Protein AF-A0A816HF48-F1 (afdb_monomer_lite)

Radius of gyration: 28.38 Å; chains: 1; bounding box: 71×46×77 Å

Organism: Adineta ricciae (NCBI:txid249248)

Sequence (274 aa):
GNPNQAAEQYLLVELYKEAVEAFIAGRQWEKAKKLALEVDPQLAKHVDELYMKHLKDSGNAKEMRNLDIGAALDLFVERNQWEECFAEAQKQGPLVLHTYLAKYAAQMIQANRAELVASVYKKYGAIAIPQNLKIYKALFYRMSRIDSLKHDNYPKWADIRDVLHDVYENMNSSASGGAGGIQQEIEEQRPTFEILLWISHMNAMRAACSEHEQLDNITAKLSISLLRHSDILPVDRAFYEAGIMCRKVNWNEMSMMFLNRYLDVVDAIEEHNP

Foldseek 3Di:
DQLQVVLVVCVVVVVLLSSLVSCVVNVVLVVSLVSCVVPDPVSNVVSLVSVLVVCLVVVVLVVVCVVDVVSSLVSCVVVVVLVVSLVSLVVVHDVSNVVSLLVVLVVCLVVLNLLVSLVVCLVVPEEQQLVCPVSLLSSLLSLLVDDLLALVCLVSLVSNLRNLVRHLVNLVVLQPDDPDVRNVSSVVCNVVSVVSNVLSVLSSVLSNLSVDLVSLVVNLVSLVVCCVVCVSHVNLVSLQSNLVSCVSVVVNVSNVVSVVVSVVVVVVVVVVPD

Secondary structure (DSSP, 8-state):
--HHHHHHHHHTTT-HHHHHHHHHHTT-HHHHHHHHHHH-HHHHHHHHHHHHHHHHHHT-HHHHTTT-HHHHHHHHHHTT-HHHHHHHHHHH-HHHHHHHHHHHHHHHHHTT-HHHHHHHHHHH-----HHHHHHHHHHHHHHTTS-TTSGGGHHHHHHHHHHHHHHHHHHHHHTTT--SHHHHHHHHHHHHHHHHHHHHHHHHHHHHHTT-GGGHHHHHHHHHHHGGGTTTS-HHHHHHHHHHHHHHTT-HHHHHHHHHHHHHHHHHHHHT--

Structure (mmCIF, N/CA/C/O backbone):
data_AF-A0A816HF48-F1
#
_entry.id   AF-A0A816HF48-F1
#
loop_
_atom_site.group_PDB
_atom_site.id
_atom_site.type_symbol
_atom_site.label_atom_id
_atom_site.label_alt_id
_atom_site.label_comp_id
_atom_site.label_asym_id
_atom_site.label_entity_id
_atom_site.label_seq_id
_atom_site.pdbx_PDB_ins_code
_atom_site.Cartn_x
_atom_site.Cartn_y
_atom_site.Cartn_z
_atom_site.occupancy
_atom_site.B_iso_or_equiv
_atom_site.auth_seq_id
_atom_site.auth_comp_id
_atom_site.auth_asym_id
_atom_site.auth_atom_id
_atom_site.pdbx_PDB_model_num
ATOM 1 N N . GLY A 1 1 ? -44.819 -15.806 28.359 1.00 56.66 1 GLY A N 1
ATOM 2 C CA . GLY A 1 1 ? -45.378 -14.607 29.020 1.00 56.66 1 GLY A CA 1
ATOM 3 C C . GLY A 1 1 ? -44.742 -13.367 28.427 1.00 56.66 1 GLY A C 1
ATOM 4 O O . GLY A 1 1 ? -43.749 -13.506 27.725 1.00 56.66 1 GLY A O 1
ATOM 5 N N . ASN A 1 2 ? -45.297 -12.181 28.676 1.00 77.50 2 ASN A N 1
ATOM 6 C CA . ASN A 1 2 ? -44.690 -10.923 28.238 1.00 77.50 2 ASN A CA 1
ATOM 7 C C . ASN A 1 2 ? -43.542 -10.560 29.207 1.00 77.50 2 ASN A C 1
ATOM 9 O O . ASN A 1 2 ? -43.831 -10.285 30.372 1.00 77.50 2 ASN A O 1
ATOM 13 N N . PRO A 1 3 ? -42.262 -10.587 28.785 1.00 77.56 3 PRO A N 1
ATOM 14 C CA . PRO A 1 3 ? -41.123 -10.451 29.701 1.00 77.56 3 PRO A CA 1
ATOM 15 C C . PRO A 1 3 ? -41.116 -9.112 30.454 1.00 77.56 3 PRO A C 1
ATOM 17 O O . PRO A 1 3 ? -40.742 -9.067 31.620 1.00 77.56 3 PRO A O 1
ATOM 20 N N . ASN A 1 4 ? -41.640 -8.046 29.844 1.00 77.06 4 ASN A N 1
ATOM 21 C CA . ASN A 1 4 ? -41.741 -6.734 30.486 1.00 77.06 4 ASN A CA 1
ATOM 22 C C . ASN A 1 4 ? -42.731 -6.724 31.669 1.00 77.06 4 ASN A C 1
ATOM 24 O O . ASN A 1 4 ? -42.471 -6.076 32.675 1.00 77.06 4 ASN A O 1
ATOM 28 N N . GLN A 1 5 ? -43.829 -7.487 31.584 1.00 79.88 5 GLN A N 1
ATOM 29 C CA . GLN A 1 5 ? -44.792 -7.620 32.689 1.00 79.88 5 GLN A CA 1
ATOM 30 C C . GLN A 1 5 ? -44.235 -8.489 33.826 1.00 79.88 5 GLN A C 1
ATOM 32 O O . GLN A 1 5 ? -44.540 -8.243 34.989 1.00 79.88 5 GLN A O 1
ATOM 37 N N . ALA A 1 6 ? -43.394 -9.479 33.504 1.00 80.56 6 ALA A N 1
ATOM 38 C CA . ALA A 1 6 ? -42.674 -10.250 34.516 1.00 80.56 6 ALA A CA 1
ATOM 39 C C . ALA A 1 6 ? -41.655 -9.371 35.263 1.00 80.56 6 ALA A C 1
ATOM 41 O O . ALA A 1 6 ? -41.611 -9.408 36.487 1.00 80.56 6 ALA A O 1
ATOM 42 N N . ALA A 1 7 ? -40.909 -8.517 34.551 1.00 81.12 7 ALA A N 1
ATOM 43 C CA . ALA A 1 7 ? -39.960 -7.580 35.157 1.00 81.12 7 ALA A CA 1
ATOM 44 C C . ALA A 1 7 ? -40.629 -6.605 36.149 1.00 81.12 7 ALA A C 1
ATOM 46 O O . ALA A 1 7 ? -40.117 -6.385 37.245 1.00 81.12 7 ALA A O 1
ATOM 47 N N . GLU A 1 8 ? -41.804 -6.070 35.798 1.00 82.50 8 GLU A N 1
ATOM 48 C CA . GLU A 1 8 ? -42.604 -5.214 36.688 1.00 82.50 8 GLU A CA 1
ATOM 49 C C . GLU A 1 8 ? -43.122 -5.975 37.924 1.00 82.50 8 GLU A C 1
ATOM 51 O O . GLU A 1 8 ? -43.145 -5.418 39.019 1.00 82.50 8 GLU A O 1
ATOM 56 N N . GLN A 1 9 ? -43.471 -7.260 37.791 1.00 83.19 9 GLN A N 1
ATOM 57 C CA . GLN A 1 9 ? -43.838 -8.099 38.938 1.00 83.19 9 GLN A CA 1
ATOM 58 C C . GLN A 1 9 ? -42.643 -8.442 39.837 1.00 83.19 9 GLN A C 1
ATOM 60 O O . GLN A 1 9 ? -42.794 -8.420 41.054 1.00 83.19 9 GLN A O 1
ATOM 65 N N . TYR A 1 10 ? -41.458 -8.706 39.281 1.00 84.94 10 TYR A N 1
ATOM 66 C CA . TYR A 1 10 ? -40.253 -8.952 40.081 1.00 84.94 10 TYR A CA 1
ATOM 67 C C . TYR A 1 10 ? -39.803 -7.706 40.859 1.00 84.94 10 TYR A C 1
ATOM 69 O O . TYR A 1 10 ? -39.425 -7.829 42.023 1.00 84.94 10 TYR A O 1
ATOM 77 N N . LEU A 1 11 ? -39.947 -6.507 40.280 1.00 83.69 11 LEU A N 1
ATOM 78 C CA . LEU A 1 11 ? -39.738 -5.235 40.986 1.00 83.69 11 LEU A CA 1
ATOM 79 C C . LEU A 1 11 ? -40.654 -5.072 42.211 1.00 83.69 11 LEU A C 1
ATOM 81 O O . LEU A 1 11 ? -40.194 -4.624 43.256 1.00 83.69 11 LEU A O 1
ATOM 85 N N . LEU A 1 12 ? -41.929 -5.469 42.114 1.00 83.56 12 LEU A N 1
ATOM 86 C CA . LEU A 1 12 ? -42.889 -5.395 43.228 1.00 83.56 12 LEU A CA 1
ATOM 87 C C . LEU A 1 12 ? -42.582 -6.362 44.388 1.00 83.56 12 LEU A C 1
ATOM 89 O O . LEU A 1 12 ? -43.158 -6.212 45.463 1.00 83.56 12 LEU A O 1
ATOM 93 N N . VAL A 1 13 ? -41.708 -7.351 44.173 1.00 86.56 13 VAL A N 1
ATOM 94 C CA . VAL A 1 13 ? -41.292 -8.355 45.172 1.00 86.56 13 VAL A CA 1
ATOM 95 C C . VAL A 1 13 ? -39.795 -8.207 45.510 1.00 86.56 13 VAL A C 1
ATOM 97 O O . VAL A 1 13 ? -39.193 -9.109 46.078 1.00 86.56 13 VAL A O 1
ATOM 100 N N . GLU A 1 14 ? -39.179 -7.071 45.155 1.00 79.88 14 GLU A N 1
ATOM 101 C CA . GLU A 1 14 ? -37.758 -6.750 45.399 1.00 79.88 14 GLU A CA 1
ATOM 102 C C . GLU A 1 14 ? -36.752 -7.767 44.802 1.00 79.88 14 GLU A C 1
ATOM 104 O O . GLU A 1 14 ? -35.577 -7.814 45.174 1.00 79.88 14 GLU A O 1
ATOM 109 N N . LEU A 1 15 ? -37.183 -8.562 43.815 1.00 85.94 15 LEU A N 1
ATOM 110 C CA . LEU A 1 15 ? -36.356 -9.530 43.083 1.00 85.94 15 LEU A CA 1
ATOM 111 C C . LEU A 1 15 ? -35.620 -8.835 41.932 1.00 85.94 15 LEU A C 1
ATOM 113 O O . LEU A 1 15 ? -35.918 -8.994 40.746 1.00 85.94 15 LEU A O 1
ATOM 117 N N . TYR A 1 16 ? -34.673 -7.977 42.306 1.00 83.00 16 TYR A N 1
ATOM 118 C CA . TYR A 1 16 ? -34.026 -7.052 41.380 1.00 83.00 16 TYR A CA 1
ATOM 119 C C . TYR A 1 16 ? -33.172 -7.730 40.294 1.00 83.00 16 TYR A C 1
ATOM 121 O O . TYR A 1 16 ? -33.065 -7.193 39.191 1.00 83.00 16 TYR A O 1
ATOM 129 N N . LYS A 1 17 ? -32.582 -8.905 40.558 1.00 82.44 17 LYS A N 1
ATOM 130 C CA . LYS A 1 17 ? -31.760 -9.625 39.563 1.00 82.44 17 LYS A CA 1
ATOM 131 C C . LYS A 1 17 ? -32.639 -10.248 38.480 1.00 82.44 17 LYS A C 1
ATOM 133 O O . LYS A 1 17 ? -32.407 -10.045 37.292 1.00 82.44 17 LYS A O 1
ATOM 138 N N . GLU A 1 18 ? -33.706 -10.906 38.907 1.00 85.12 18 GLU A N 1
ATOM 139 C CA . GLU A 1 18 ? -34.736 -11.521 38.079 1.00 85.12 18 GLU A CA 1
ATOM 140 C C . GLU A 1 18 ? -35.479 -10.461 37.244 1.00 85.12 18 GLU A C 1
ATOM 142 O O . GLU A 1 18 ? -35.782 -10.682 36.069 1.00 85.12 18 GLU A O 1
ATOM 147 N N . ALA A 1 19 ? -35.700 -9.265 37.805 1.00 84.38 19 ALA A N 1
ATOM 148 C CA . ALA A 1 19 ? -36.221 -8.114 37.069 1.00 84.38 19 ALA A CA 1
ATOM 149 C C . ALA A 1 19 ? -35.270 -7.644 35.950 1.00 84.38 19 ALA A C 1
ATOM 151 O O . ALA A 1 19 ? -35.725 -7.383 34.834 1.00 84.38 19 ALA A O 1
ATOM 152 N N . VAL A 1 20 ? -33.957 -7.563 36.208 1.00 84.12 20 VAL A N 1
ATOM 153 C CA . VAL A 1 20 ? -32.950 -7.205 35.189 1.00 84.12 20 VAL A CA 1
ATOM 154 C C . VAL A 1 20 ? -32.898 -8.249 34.069 1.00 84.12 20 VAL A C 1
ATOM 156 O O . VAL A 1 20 ? -32.947 -7.874 32.896 1.00 84.12 20 VAL A O 1
ATOM 159 N N . GLU A 1 21 ? -32.882 -9.544 34.395 1.00 84.81 21 GLU A N 1
ATOM 160 C CA . GLU A 1 21 ? -32.932 -10.629 33.401 1.00 84.81 21 GLU A CA 1
ATOM 161 C C . GLU A 1 21 ? -34.214 -10.580 32.552 1.00 84.81 21 GLU A C 1
ATOM 163 O O . GLU A 1 21 ? -34.166 -10.717 31.325 1.00 84.81 21 GLU A O 1
ATOM 168 N N . ALA A 1 22 ? -35.361 -10.297 33.174 1.00 84.75 22 ALA A N 1
ATOM 169 C CA . ALA A 1 22 ? -36.626 -10.121 32.470 1.00 84.75 22 ALA A CA 1
ATOM 170 C C . ALA A 1 22 ? -36.629 -8.879 31.551 1.00 84.75 22 ALA A C 1
ATOM 172 O O . ALA A 1 22 ? -37.138 -8.955 30.428 1.00 84.75 22 ALA A O 1
ATOM 173 N N . PHE A 1 23 ? -36.005 -7.760 31.946 1.00 84.12 23 PHE A N 1
ATOM 174 C CA . PHE A 1 23 ? -35.827 -6.598 31.060 1.00 84.12 23 PHE A CA 1
ATOM 175 C C . PHE A 1 23 ? -34.861 -6.874 29.896 1.00 84.12 23 PHE A C 1
ATOM 177 O O . PHE A 1 23 ? -35.121 -6.405 28.784 1.00 84.12 23 PHE A O 1
ATOM 184 N N . ILE A 1 24 ? -33.796 -7.660 30.105 1.00 84.50 24 ILE A N 1
ATOM 185 C CA . ILE A 1 24 ? -32.897 -8.134 29.035 1.00 84.50 24 ILE A CA 1
ATOM 186 C C . ILE A 1 24 ? -33.685 -8.982 28.027 1.00 84.50 24 ILE A C 1
ATOM 188 O O . ILE A 1 24 ? -33.672 -8.692 26.828 1.00 84.50 24 ILE A O 1
ATOM 192 N N . ALA A 1 25 ? -34.447 -9.974 28.499 1.00 84.00 25 ALA A N 1
ATOM 193 C CA . ALA A 1 25 ? -35.306 -10.803 27.650 1.00 84.00 25 ALA A CA 1
ATOM 194 C C . ALA A 1 25 ? -36.381 -9.977 26.910 1.00 84.00 25 ALA A C 1
ATOM 196 O O . ALA A 1 25 ? -36.745 -10.289 25.774 1.00 84.00 25 ALA A O 1
ATOM 197 N N . GLY A 1 26 ? -36.860 -8.892 27.526 1.00 82.81 26 GLY A N 1
ATOM 198 C CA . GLY A 1 26 ? -37.768 -7.909 26.932 1.00 82.81 26 GLY A CA 1
ATOM 199 C C . GLY A 1 26 ? -37.120 -6.871 26.009 1.00 82.81 26 GLY A C 1
ATOM 200 O O . GLY A 1 26 ? -37.840 -6.022 25.479 1.00 82.81 26 GLY A O 1
ATOM 201 N N . ARG A 1 27 ? -35.794 -6.929 25.798 1.00 82.12 27 ARG A N 1
ATOM 202 C CA . ARG A 1 27 ? -34.981 -5.962 25.031 1.00 82.12 27 ARG A CA 1
ATOM 203 C C . ARG A 1 27 ? -35.066 -4.512 25.541 1.00 82.12 27 ARG A C 1
ATOM 205 O O . ARG A 1 27 ? -34.800 -3.578 24.787 1.00 82.12 27 ARG A O 1
ATOM 212 N N . GLN A 1 28 ? -35.409 -4.296 26.813 1.00 84.06 28 GLN A N 1
ATOM 213 C CA . GLN A 1 28 ? -35.455 -2.964 27.436 1.00 84.06 28 GLN A CA 1
ATOM 214 C C . GLN A 1 28 ? -34.118 -2.619 28.109 1.00 84.06 28 GLN A C 1
ATOM 216 O O . GLN A 1 28 ? -34.047 -2.383 29.315 1.00 84.06 28 GLN A O 1
ATOM 221 N N . TRP A 1 29 ? -33.055 -2.573 27.301 1.00 84.25 29 TRP A N 1
ATOM 222 C CA . TRP A 1 29 ? -31.661 -2.398 27.732 1.00 84.25 29 TRP A CA 1
ATOM 223 C C . TRP A 1 29 ? -31.427 -1.148 28.598 1.00 84.25 29 TRP A C 1
ATOM 225 O O . TRP A 1 29 ? -30.769 -1.236 29.628 1.00 84.25 29 TRP A O 1
ATOM 235 N N . GLU A 1 30 ? -32.045 -0.013 28.253 1.00 83.31 30 GLU A N 1
ATOM 236 C CA . GLU A 1 30 ? -32.045 1.226 29.059 1.00 83.31 30 GLU A CA 1
ATOM 237 C C . GLU A 1 30 ? -32.537 1.009 30.502 1.00 83.31 30 GLU A C 1
ATOM 239 O O . GLU A 1 30 ? -31.940 1.521 31.451 1.00 83.31 30 GLU A O 1
ATOM 244 N N . LYS A 1 31 ? -33.630 0.252 30.681 1.00 83.25 31 LYS A N 1
ATOM 245 C CA . LYS A 1 31 ? -34.205 -0.022 32.008 1.00 83.25 31 LYS A CA 1
ATOM 246 C C . LYS A 1 31 ? -33.402 -1.080 32.755 1.00 83.25 31 LYS A C 1
ATOM 248 O O . LYS A 1 31 ? -33.112 -0.882 33.930 1.00 83.25 31 LYS A O 1
ATOM 253 N N . ALA A 1 32 ? -32.997 -2.148 32.060 1.00 83.88 32 ALA A N 1
ATOM 254 C CA . ALA A 1 32 ? -32.114 -3.176 32.607 1.00 83.88 32 ALA A CA 1
ATOM 255 C C . ALA A 1 32 ? -30.823 -2.556 33.161 1.00 83.88 32 ALA A C 1
ATOM 257 O O . ALA A 1 32 ? -30.436 -2.851 34.287 1.00 83.88 32 ALA A O 1
ATOM 258 N N . LYS A 1 33 ? -30.196 -1.643 32.404 1.00 82.88 33 LYS A N 1
ATOM 259 C CA . LYS A 1 33 ? -28.955 -0.976 32.803 1.00 82.88 33 LYS A CA 1
ATOM 260 C C . LYS A 1 33 ? -29.141 -0.054 34.004 1.00 82.88 33 LYS A C 1
ATOM 262 O O . LYS A 1 33 ? -28.335 -0.133 34.921 1.00 82.88 33 LYS A O 1
ATOM 267 N N . LYS A 1 34 ? -30.182 0.792 34.024 1.00 85.38 34 LYS A N 1
ATOM 268 C CA . LYS A 1 34 ? -30.463 1.684 35.169 1.00 85.38 34 LYS A CA 1
ATOM 269 C C . LYS A 1 34 ? -30.680 0.888 36.453 1.00 85.38 34 LYS A C 1
ATOM 271 O O . LYS A 1 34 ? -29.990 1.140 37.433 1.00 85.38 34 LYS A O 1
ATOM 276 N N . LEU A 1 35 ? -31.542 -0.128 36.399 1.00 84.50 35 LEU A N 1
ATOM 277 C CA . LEU A 1 35 ? -31.822 -0.984 37.548 1.00 84.50 35 LEU A CA 1
ATOM 278 C C . LEU A 1 35 ? -30.576 -1.756 38.008 1.00 84.50 35 LEU A C 1
ATOM 280 O O . LEU A 1 35 ? -30.287 -1.815 39.196 1.00 84.50 35 LEU A O 1
ATOM 284 N N . ALA A 1 36 ? -29.787 -2.296 37.077 1.00 85.06 36 ALA A N 1
ATOM 285 C CA . ALA A 1 36 ? -28.545 -2.978 37.425 1.00 85.06 36 ALA A CA 1
ATOM 286 C C . ALA A 1 36 ? -27.516 -2.038 38.079 1.00 85.06 36 ALA A C 1
ATOM 288 O O . ALA A 1 36 ? -26.805 -2.464 38.984 1.00 85.06 36 ALA A O 1
ATOM 289 N N . LEU A 1 37 ? -27.457 -0.764 37.672 1.00 85.50 37 LEU A N 1
ATOM 290 C CA . LEU A 1 37 ? -26.545 0.235 38.245 1.00 85.50 37 LEU A CA 1
ATOM 291 C C . LEU A 1 37 ? -26.897 0.607 39.696 1.00 85.50 37 LEU A C 1
ATOM 293 O O . LEU A 1 37 ? -26.000 0.917 40.475 1.00 85.50 37 LEU A O 1
ATOM 297 N N . GLU A 1 38 ? -28.186 0.565 40.044 1.00 83.06 38 GLU A N 1
ATOM 298 C CA . GLU A 1 38 ? -28.700 0.796 41.403 1.00 83.06 38 GLU A CA 1
ATOM 299 C C . GLU A 1 38 ? -28.479 -0.413 42.332 1.00 83.06 38 GLU A C 1
ATOM 301 O O . GLU A 1 38 ? -28.372 -0.244 43.545 1.00 83.06 38 GLU A O 1
ATOM 306 N N . VAL A 1 39 ? -28.390 -1.623 41.768 1.00 82.25 39 VAL A N 1
ATOM 307 C CA . VAL A 1 39 ? -28.344 -2.896 42.510 1.00 82.25 39 VAL A CA 1
ATOM 308 C C . VAL A 1 39 ? -26.916 -3.415 42.696 1.00 82.25 39 VAL A C 1
ATOM 310 O O . VAL A 1 39 ? -26.523 -3.749 43.812 1.00 82.25 39 VAL A O 1
ATOM 313 N N . ASP A 1 40 ? -26.142 -3.525 41.612 1.00 81.19 40 ASP A N 1
ATOM 314 C CA . ASP A 1 40 ? -24.769 -4.044 41.628 1.00 81.19 40 ASP A CA 1
ATOM 315 C C . ASP A 1 40 ? -23.993 -3.593 40.367 1.00 81.19 40 ASP A C 1
ATOM 317 O O . ASP A 1 40 ? -24.315 -4.016 39.250 1.00 81.19 40 ASP A O 1
ATOM 321 N N . PRO A 1 41 ? -22.907 -2.806 40.511 1.00 83.19 41 PRO A N 1
ATOM 322 C CA . PRO A 1 41 ? -22.045 -2.411 39.398 1.00 83.19 41 PRO A CA 1
ATOM 323 C C . PRO A 1 41 ? -21.477 -3.569 38.556 1.00 83.19 41 PRO A C 1
ATOM 325 O O . PRO A 1 41 ? -21.125 -3.348 37.395 1.00 83.19 41 PRO A O 1
ATOM 328 N N . GLN A 1 42 ? -21.366 -4.793 39.090 1.00 81.62 42 GLN A N 1
ATOM 329 C CA . GLN A 1 42 ? -20.983 -5.970 38.296 1.00 81.62 42 GLN A CA 1
ATOM 330 C C . GLN A 1 42 ? -22.128 -6.464 37.406 1.00 81.62 42 GLN A C 1
ATOM 332 O O . GLN A 1 42 ? -21.897 -6.801 36.244 1.00 81.62 42 GLN A O 1
ATOM 337 N N . LEU A 1 43 ? -23.367 -6.431 37.905 1.00 80.75 43 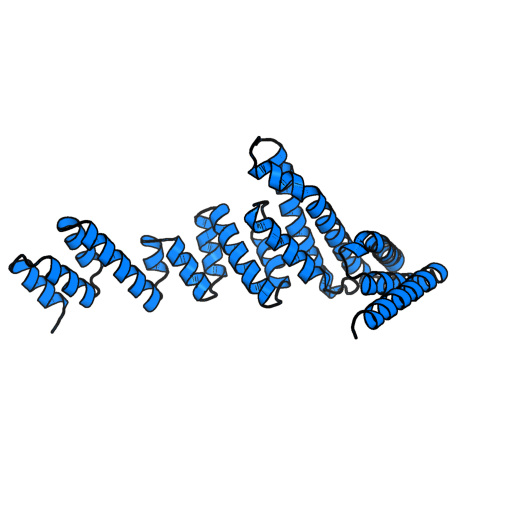LEU A N 1
ATOM 338 C CA . LEU A 1 43 ? -24.557 -6.760 37.121 1.00 80.75 43 LEU A CA 1
ATOM 339 C C . LEU A 1 43 ? -24.724 -5.773 35.954 1.00 80.75 43 LEU A C 1
ATOM 341 O O . LEU A 1 43 ? -25.015 -6.185 34.834 1.00 80.75 43 LEU A O 1
ATOM 345 N N . ALA A 1 44 ? -24.446 -4.483 36.179 1.00 81.00 44 ALA A N 1
ATOM 346 C CA . ALA A 1 44 ? -24.482 -3.462 35.129 1.00 81.00 44 ALA A CA 1
ATOM 347 C C . ALA A 1 44 ? -23.475 -3.732 33.992 1.00 81.00 44 ALA A C 1
ATOM 349 O O . ALA A 1 44 ? -23.823 -3.574 32.821 1.00 81.00 44 ALA A O 1
ATOM 350 N N . LYS A 1 45 ? -22.260 -4.204 34.313 1.00 82.75 45 LYS A N 1
ATOM 351 C CA . LYS A 1 45 ? -21.280 -4.641 33.299 1.00 82.75 45 LYS A CA 1
ATOM 352 C C . LYS A 1 45 ? -21.792 -5.826 32.484 1.00 82.75 45 LYS A C 1
ATOM 354 O O . LYS A 1 45 ? -21.654 -5.825 31.267 1.00 82.75 45 LYS A O 1
ATOM 359 N N . HIS A 1 46 ? -22.430 -6.798 33.134 1.00 83.31 46 HIS A N 1
ATOM 360 C CA . HIS A 1 46 ? -22.987 -7.957 32.442 1.00 83.31 46 HIS A CA 1
ATOM 361 C C . HIS A 1 46 ? -24.141 -7.583 31.490 1.00 83.31 46 HIS A C 1
ATOM 363 O O . HIS A 1 46 ? -24.230 -8.108 30.379 1.00 83.31 46 HIS A O 1
ATOM 369 N N . VAL A 1 47 ? -24.988 -6.617 31.877 1.00 84.38 47 VAL A N 1
ATOM 370 C CA . VAL A 1 47 ? -26.013 -6.043 30.984 1.00 84.38 47 VAL A CA 1
ATOM 371 C C . VAL A 1 47 ? -25.363 -5.396 29.755 1.00 84.38 47 VAL A C 1
ATOM 373 O O . VAL A 1 47 ? -25.837 -5.615 28.641 1.00 84.38 47 VAL A O 1
ATOM 376 N N . ASP A 1 48 ? -24.274 -4.638 29.932 1.00 81.00 48 ASP A N 1
ATOM 377 C CA . ASP A 1 48 ? -23.543 -4.008 28.823 1.00 81.00 48 ASP A CA 1
ATOM 378 C C . ASP A 1 48 ? -22.897 -5.038 27.878 1.00 81.00 48 ASP A C 1
ATOM 380 O O . ASP A 1 48 ? -22.999 -4.889 26.661 1.00 81.00 48 ASP A O 1
ATOM 384 N N . GLU A 1 49 ? -22.300 -6.113 28.401 1.00 81.94 49 GLU A N 1
ATOM 385 C CA . GLU A 1 49 ? -21.747 -7.220 27.600 1.00 81.94 49 GLU A CA 1
ATOM 386 C C . GLU A 1 49 ? -22.826 -7.911 26.748 1.00 81.94 49 GLU A C 1
ATOM 388 O O . GLU A 1 49 ? -22.650 -8.124 25.541 1.00 81.94 49 GLU A O 1
ATOM 393 N N . LEU A 1 50 ? -23.973 -8.237 27.356 1.00 82.69 50 LEU A N 1
ATOM 394 C CA . LEU A 1 50 ? -25.106 -8.848 26.658 1.00 82.69 50 LEU A CA 1
ATOM 395 C C . LEU A 1 50 ? -25.732 -7.893 25.635 1.00 82.69 50 LEU A C 1
ATOM 397 O O . LEU A 1 50 ? -26.116 -8.330 24.545 1.00 82.69 50 LEU A O 1
ATOM 401 N N . TYR A 1 51 ? -25.787 -6.595 25.943 1.00 80.25 51 TYR A N 1
ATOM 402 C CA . TYR A 1 51 ? -26.272 -5.581 25.013 1.00 80.25 51 TYR A CA 1
ATOM 403 C C . TYR A 1 51 ? -25.327 -5.410 23.819 1.00 80.25 51 TYR A C 1
ATOM 405 O O . TYR A 1 51 ? -25.794 -5.416 22.681 1.00 80.25 51 TYR A O 1
ATOM 413 N N . MET A 1 52 ? -24.006 -5.359 24.035 1.00 72.31 52 MET A N 1
ATOM 414 C CA . MET A 1 52 ? -23.018 -5.351 22.948 1.00 72.31 52 MET A CA 1
ATOM 415 C C . MET A 1 52 ? -23.155 -6.575 22.044 1.00 72.31 52 MET A C 1
ATOM 417 O O . MET A 1 52 ? -23.127 -6.433 20.820 1.00 72.31 52 MET A O 1
ATOM 421 N N . LYS A 1 53 ? -23.345 -7.767 22.621 1.00 80.69 53 LYS A N 1
ATOM 422 C CA . LYS A 1 53 ? -23.564 -8.992 21.843 1.00 80.69 53 LYS A CA 1
ATOM 423 C C . LYS A 1 53 ? -24.831 -8.891 20.987 1.00 80.69 53 LYS A C 1
ATOM 425 O O . LYS A 1 53 ? -24.765 -9.094 19.778 1.00 80.69 53 LYS A O 1
ATOM 430 N N . HIS A 1 54 ? -25.952 -8.468 21.576 1.00 81.81 54 HIS A N 1
ATOM 431 C CA . HIS A 1 54 ? -27.191 -8.225 20.832 1.00 81.81 54 HIS A CA 1
ATOM 432 C C . HIS A 1 54 ? -27.027 -7.148 19.744 1.00 81.81 54 HIS A C 1
ATOM 434 O O . HIS A 1 54 ? -27.613 -7.269 18.670 1.00 81.81 54 HIS A O 1
ATOM 440 N N . LEU A 1 55 ? -26.238 -6.095 19.979 1.00 75.75 55 LEU A N 1
ATOM 441 C CA . LEU A 1 55 ? -25.958 -5.048 18.990 1.00 75.75 55 LEU A CA 1
ATOM 442 C C . LEU A 1 55 ? -25.095 -5.545 17.822 1.00 75.75 55 LEU A C 1
ATOM 444 O O . LEU A 1 55 ? -25.353 -5.138 16.688 1.00 75.75 55 LEU A O 1
ATOM 448 N N . LYS A 1 56 ? -24.142 -6.458 18.060 1.00 72.94 56 LYS A N 1
ATOM 449 C CA . LYS A 1 56 ? -23.423 -7.164 16.985 1.00 72.94 56 LYS A CA 1
ATOM 450 C C . LYS A 1 56 ? -24.371 -8.051 16.172 1.00 72.94 56 LYS A C 1
ATOM 452 O O . LYS A 1 56 ? -24.439 -7.897 14.953 1.00 72.94 56 LYS A O 1
ATOM 457 N N . ASP A 1 57 ? -25.159 -8.892 16.845 1.00 77.75 57 ASP A N 1
ATOM 458 C CA . ASP A 1 57 ? -26.093 -9.838 16.213 1.00 77.75 57 ASP A CA 1
ATOM 459 C C . ASP A 1 57 ? -27.195 -9.121 15.402 1.00 77.75 57 ASP A C 1
ATOM 461 O O . ASP A 1 57 ? -27.523 -9.517 14.284 1.00 77.75 57 ASP A O 1
ATOM 465 N N . SER A 1 58 ? -27.753 -8.028 15.937 1.00 75.56 58 SER A N 1
ATOM 466 C CA . SER A 1 58 ? -28.754 -7.187 15.252 1.00 75.56 58 SER A CA 1
ATOM 467 C C . SER A 1 58 ? -28.147 -6.197 14.255 1.00 75.56 58 SER A C 1
ATOM 469 O O . SER A 1 58 ? -28.843 -5.697 13.370 1.00 75.56 58 SER A O 1
ATOM 471 N N . GLY A 1 59 ? -26.847 -5.921 14.361 1.00 67.62 59 GLY A N 1
ATOM 472 C CA . GLY A 1 59 ? -26.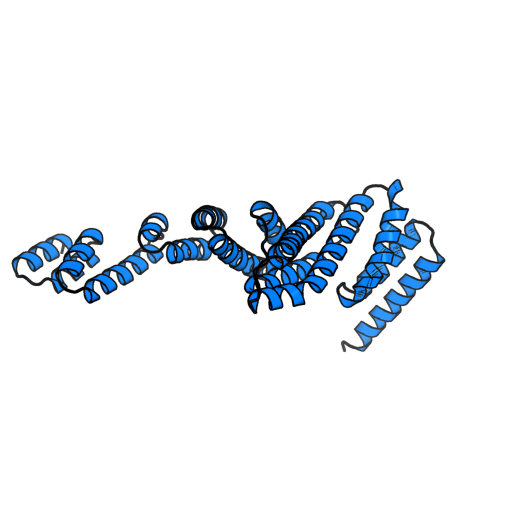117 -5.085 13.423 1.00 67.62 59 GLY A CA 1
ATOM 473 C C . GLY A 1 59 ? -26.255 -3.581 13.597 1.00 67.62 59 GLY A C 1
ATOM 474 O O . GLY A 1 59 ? -25.971 -2.852 12.643 1.00 67.62 59 GLY A O 1
ATOM 475 N N . ASN A 1 60 ? -26.715 -3.101 14.752 1.00 74.50 60 ASN A N 1
ATOM 476 C CA . ASN A 1 60 ? -27.009 -1.684 14.943 1.00 74.50 60 ASN A CA 1
ATOM 477 C C . ASN A 1 60 ? -25.765 -0.880 15.363 1.00 74.50 60 ASN A C 1
ATOM 479 O O . ASN A 1 60 ? -25.667 -0.365 16.479 1.00 74.50 60 ASN A O 1
ATOM 483 N N . ALA A 1 61 ? -24.810 -0.741 14.437 1.00 68.12 61 ALA A N 1
ATOM 484 C CA . ALA A 1 61 ? -23.549 -0.022 14.655 1.00 68.12 61 ALA A CA 1
ATOM 485 C C . ALA A 1 61 ? -23.739 1.429 15.152 1.00 68.12 61 ALA A C 1
ATOM 487 O O . ALA A 1 61 ? -22.892 1.956 15.871 1.00 68.12 61 ALA A O 1
ATOM 488 N N . LYS A 1 62 ? -24.871 2.071 14.818 1.00 69.75 62 LYS A N 1
ATOM 489 C CA . LYS A 1 62 ? -25.203 3.435 15.265 1.00 69.75 62 LYS A CA 1
ATOM 490 C C . LYS A 1 62 ? -25.497 3.525 16.763 1.00 69.75 62 LYS A C 1
ATOM 492 O O . LYS A 1 62 ? -25.105 4.508 17.381 1.00 69.75 62 LYS A O 1
ATOM 497 N N . GLU A 1 63 ? -26.166 2.527 17.337 1.00 68.19 63 GLU A N 1
ATOM 498 C CA . GLU A 1 63 ? -26.399 2.451 18.787 1.00 68.19 63 GLU A CA 1
ATOM 499 C C . GLU A 1 63 ? -25.147 1.959 19.517 1.00 68.19 63 GLU A C 1
ATOM 501 O O . GLU A 1 63 ? -24.801 2.499 20.566 1.00 68.19 63 GLU A O 1
ATOM 506 N N . MET A 1 64 ? -24.408 1.018 18.917 1.00 68.19 64 MET A N 1
ATOM 507 C CA . MET A 1 64 ? -23.146 0.512 19.468 1.00 68.19 64 MET A CA 1
ATOM 508 C C . MET A 1 64 ? -22.103 1.617 19.672 1.00 68.19 64 MET A C 1
ATOM 510 O O . MET A 1 64 ? -21.440 1.642 20.704 1.00 68.19 64 MET A O 1
ATOM 514 N N . ARG A 1 65 ? -22.040 2.590 18.753 1.00 64.38 65 ARG A N 1
ATOM 515 C CA . ARG A 1 65 ? -21.183 3.785 18.835 1.00 64.38 65 ARG A CA 1
ATOM 516 C C . ARG A 1 65 ? -21.328 4.570 20.144 1.00 64.38 65 ARG A C 1
ATOM 518 O O . ARG A 1 65 ? -20.358 5.174 20.586 1.00 64.38 65 ARG A O 1
ATOM 525 N N . ASN A 1 66 ? -22.517 4.585 20.750 1.00 68.50 66 ASN A N 1
ATOM 526 C CA . ASN A 1 66 ? -22.762 5.317 21.998 1.00 68.50 66 ASN A CA 1
ATOM 527 C C . ASN A 1 66 ? -22.209 4.588 23.236 1.00 68.50 66 ASN A C 1
ATOM 529 O O . ASN A 1 66 ? -22.130 5.190 24.304 1.00 68.50 66 ASN A O 1
ATOM 533 N N . LEU A 1 67 ? -21.868 3.302 23.101 1.00 68.62 67 LEU A N 1
ATOM 534 C CA . LEU A 1 67 ? -21.386 2.441 24.179 1.00 68.62 67 LEU A CA 1
ATOM 535 C C . LEU A 1 67 ? -19.888 2.135 24.026 1.00 68.62 67 LEU A C 1
ATOM 537 O O . LEU A 1 67 ? -19.137 2.271 24.986 1.00 68.62 67 LEU A O 1
ATOM 541 N N . ASP A 1 68 ? -19.458 1.770 22.816 1.00 75.88 68 ASP A N 1
ATOM 542 C CA . ASP A 1 68 ? -18.056 1.570 22.444 1.00 75.88 68 ASP A CA 1
ATOM 543 C C . ASP A 1 68 ? -17.850 1.893 20.953 1.00 75.88 68 ASP A C 1
ATOM 545 O O . ASP A 1 68 ? -18.349 1.215 20.049 1.00 75.88 68 ASP A O 1
ATOM 549 N N . ILE A 1 69 ? -17.084 2.955 20.698 1.00 80.50 69 ILE A N 1
ATOM 550 C CA . ILE A 1 69 ? -16.751 3.431 19.353 1.00 80.50 69 ILE A CA 1
ATOM 551 C C . ILE A 1 69 ? -15.801 2.455 18.641 1.00 80.50 69 ILE A C 1
ATOM 553 O O . ILE A 1 69 ? -15.919 2.266 17.433 1.00 80.50 69 ILE A O 1
ATOM 557 N N . GLY A 1 70 ? -14.887 1.807 19.369 1.00 83.69 70 GLY A N 1
ATOM 558 C CA . GLY A 1 70 ? -13.979 0.801 18.822 1.00 83.69 70 GLY A CA 1
ATOM 559 C C . GLY A 1 70 ? -14.745 -0.426 18.339 1.00 83.69 70 GLY A C 1
ATOM 560 O O . GLY A 1 70 ? -14.612 -0.811 17.179 1.00 83.69 70 GLY A O 1
ATOM 561 N N . ALA A 1 71 ? -15.630 -0.968 19.177 1.00 82.69 71 ALA A N 1
ATOM 562 C CA . ALA A 1 71 ? -16.465 -2.109 18.803 1.00 82.69 71 ALA A CA 1
ATOM 563 C C . ALA A 1 71 ? -17.436 -1.791 17.646 1.00 82.69 71 ALA A C 1
ATOM 565 O O . ALA A 1 71 ? -17.682 -2.651 16.799 1.00 82.69 71 ALA A O 1
ATOM 566 N N . ALA A 1 72 ? -17.945 -0.554 17.561 1.00 84.94 72 ALA A N 1
ATOM 567 C CA . ALA A 1 72 ? -18.751 -0.100 16.427 1.00 84.94 72 ALA A CA 1
ATOM 568 C C . ALA A 1 72 ? -17.939 0.010 15.120 1.00 84.94 72 ALA A C 1
ATOM 570 O O . ALA A 1 72 ? -18.437 -0.355 14.055 1.00 84.94 72 ALA A O 1
ATOM 571 N N . LEU A 1 73 ? -16.687 0.480 15.190 1.00 89.38 73 LEU A N 1
ATOM 572 C CA . LEU A 1 73 ? -15.777 0.534 14.041 1.00 89.38 73 LEU A CA 1
ATOM 573 C C . LEU A 1 73 ? -15.368 -0.868 13.568 1.00 89.38 73 LEU A C 1
ATOM 575 O O . LEU A 1 73 ? -15.384 -1.122 12.364 1.00 89.38 73 LEU A O 1
ATOM 579 N N . ASP A 1 74 ? -15.088 -1.792 14.488 1.00 89.12 74 ASP A N 1
ATOM 580 C CA . ASP A 1 74 ? -14.825 -3.196 14.155 1.00 89.12 74 ASP A CA 1
ATOM 581 C C . ASP A 1 74 ? -16.050 -3.889 13.532 1.00 89.12 74 ASP A C 1
ATOM 583 O O . ASP A 1 74 ? -15.893 -4.651 12.581 1.00 89.12 74 ASP A O 1
ATOM 587 N N . LEU A 1 75 ? -17.277 -3.555 13.951 1.00 87.25 75 LEU A N 1
ATOM 588 C CA . LEU A 1 75 ? -18.497 -4.057 13.305 1.00 87.25 75 LEU A CA 1
ATOM 589 C C . LEU A 1 75 ? -18.652 -3.558 11.851 1.00 87.25 75 LEU A C 1
ATOM 591 O O . LEU A 1 75 ? -19.159 -4.295 11.004 1.00 87.25 75 LEU A O 1
ATOM 595 N N . PHE A 1 76 ? -18.194 -2.341 11.523 1.00 89.88 76 PHE A N 1
ATOM 596 C CA . PHE A 1 76 ? -18.122 -1.888 10.125 1.00 89.88 76 PHE A CA 1
ATOM 597 C C . PHE A 1 76 ? -17.056 -2.657 9.324 1.00 89.88 76 PHE A C 1
ATOM 599 O O . PHE A 1 76 ? -17.300 -3.000 8.165 1.00 89.88 76 PHE A O 1
ATOM 606 N N . VAL A 1 77 ? -15.908 -2.982 9.936 1.00 92.00 77 VAL A N 1
ATOM 607 C CA . VAL A 1 77 ? -14.852 -3.813 9.322 1.00 92.00 77 VAL A CA 1
ATOM 608 C C . VAL A 1 77 ? -15.355 -5.228 9.028 1.00 92.00 77 VAL A C 1
ATOM 610 O O . VAL A 1 77 ? -15.233 -5.685 7.892 1.00 92.00 77 VAL A O 1
ATOM 613 N N . GLU A 1 78 ? -15.987 -5.893 10.004 1.00 89.19 78 GLU A N 1
ATOM 614 C CA . GLU A 1 78 ? -16.598 -7.229 9.860 1.00 89.19 78 GLU A CA 1
ATOM 615 C C . GLU A 1 78 ? -17.610 -7.280 8.692 1.00 89.19 78 GLU A C 1
ATOM 617 O O . GLU A 1 78 ? -17.786 -8.316 8.051 1.00 89.19 78 GLU A O 1
ATOM 622 N N . ARG A 1 79 ? -18.246 -6.143 8.375 1.00 88.56 79 ARG A N 1
ATOM 623 C CA . ARG A 1 79 ? -19.236 -5.980 7.293 1.00 88.56 79 ARG A CA 1
ATOM 624 C C . ARG A 1 79 ? -18.663 -5.451 5.982 1.00 88.56 79 ARG A C 1
ATOM 626 O O . ARG A 1 79 ? -19.418 -5.250 5.032 1.00 88.56 79 ARG A O 1
ATOM 633 N N . ASN A 1 80 ? -17.352 -5.218 5.914 1.00 89.69 80 ASN A N 1
ATOM 634 C CA . ASN A 1 80 ? -16.666 -4.625 4.765 1.00 89.69 80 ASN A CA 1
ATOM 635 C C . ASN A 1 80 ? -17.211 -3.219 4.381 1.00 89.69 80 ASN A C 1
ATOM 637 O O . ASN A 1 80 ? -17.111 -2.798 3.227 1.00 89.69 80 ASN A O 1
ATOM 641 N N . GLN A 1 81 ? -17.772 -2.485 5.354 1.00 91.94 81 GLN A N 1
ATOM 642 C CA . GLN A 1 81 ? -18.322 -1.124 5.232 1.00 91.94 81 GLN A CA 1
ATOM 643 C C . GLN A 1 81 ? -17.233 -0.070 5.488 1.00 91.94 81 GLN A C 1
ATOM 645 O O . GLN A 1 81 ? -17.209 0.630 6.502 1.00 91.94 81 GLN A O 1
ATOM 650 N N . TRP A 1 82 ? -16.254 -0.027 4.584 1.00 94.31 82 TRP A N 1
ATOM 651 C CA . TRP A 1 82 ? -15.014 0.723 4.789 1.00 94.31 82 TRP A CA 1
ATOM 652 C C . TRP A 1 82 ? -15.171 2.243 4.719 1.00 94.31 82 TRP A C 1
ATOM 654 O O . TRP A 1 82 ? -14.541 2.941 5.505 1.00 94.31 82 TRP A O 1
ATOM 664 N N . GLU A 1 83 ? -16.020 2.763 3.832 1.00 93.19 83 GLU A N 1
ATOM 665 C CA . GLU A 1 83 ? -16.255 4.210 3.715 1.00 93.19 83 GLU A CA 1
ATOM 666 C C . GLU A 1 83 ? -16.897 4.771 4.995 1.00 93.19 83 GLU A C 1
ATOM 668 O O . GLU A 1 83 ? -16.443 5.787 5.525 1.00 93.19 83 GLU A O 1
ATOM 673 N N . GLU A 1 84 ? -17.885 4.070 5.561 1.00 90.94 84 GLU A N 1
ATOM 674 C CA . GLU A 1 84 ? -18.489 4.417 6.850 1.00 90.94 84 GLU A CA 1
ATOM 675 C C . GLU A 1 84 ? -17.489 4.278 8.009 1.00 90.94 84 GLU A C 1
ATOM 677 O O . GLU A 1 84 ? -17.426 5.158 8.872 1.00 90.94 84 GLU A O 1
ATOM 682 N N . CYS A 1 85 ? -16.670 3.218 8.003 1.00 93.94 85 CYS A N 1
ATOM 683 C CA . CYS A 1 85 ? -15.607 3.007 8.985 1.00 93.94 85 CYS A CA 1
ATOM 684 C C . CYS A 1 85 ? -14.597 4.168 8.986 1.00 93.94 85 CYS A C 1
ATOM 686 O O . CYS A 1 85 ? -14.319 4.738 10.040 1.00 93.94 85 CYS A O 1
ATOM 688 N N . PHE A 1 86 ? -14.088 4.579 7.819 1.00 95.12 86 PHE A N 1
ATOM 689 C CA . PHE A 1 86 ? -13.129 5.683 7.717 1.00 95.12 86 PHE A CA 1
ATOM 690 C C . PHE A 1 86 ? -13.761 7.029 8.077 1.00 95.12 86 PHE A C 1
ATOM 692 O O . PHE A 1 86 ? -13.159 7.798 8.826 1.00 95.12 86 PHE A O 1
ATOM 699 N N . ALA A 1 87 ? -14.981 7.304 7.605 1.00 92.31 87 ALA A N 1
ATOM 700 C CA . ALA A 1 87 ? -15.691 8.543 7.916 1.00 92.31 87 ALA A CA 1
ATOM 701 C C . ALA A 1 87 ? -15.980 8.700 9.419 1.00 92.31 87 ALA A C 1
ATOM 703 O O . ALA A 1 87 ? -16.017 9.823 9.924 1.00 92.31 87 ALA A O 1
ATOM 704 N N . GLU A 1 88 ? -16.183 7.601 10.151 1.00 90.31 88 GLU A N 1
ATOM 705 C CA . GLU A 1 88 ? -16.350 7.641 11.603 1.00 90.31 88 GLU A CA 1
ATOM 706 C C . GLU A 1 88 ? -15.008 7.649 12.350 1.00 90.31 88 GLU A C 1
ATOM 708 O O . GLU A 1 88 ? -14.841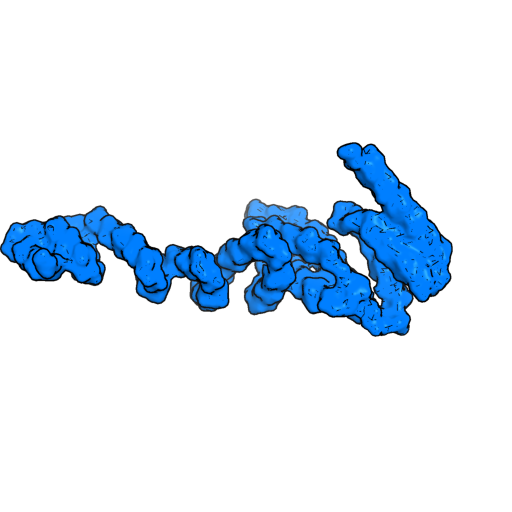 8.447 13.272 1.00 90.31 88 GLU A O 1
ATOM 713 N N . ALA A 1 89 ? -14.019 6.857 11.921 1.00 93.50 89 ALA A N 1
ATOM 714 C CA . ALA A 1 89 ? -12.680 6.842 12.514 1.00 93.50 89 ALA A CA 1
ATOM 715 C C . ALA A 1 89 ? -11.971 8.204 12.393 1.00 93.50 89 ALA A C 1
ATOM 717 O O . ALA A 1 89 ? -11.306 8.635 13.333 1.00 93.50 89 ALA A O 1
ATOM 718 N N . GLN A 1 90 ? -12.177 8.931 11.288 1.00 93.12 90 GLN A N 1
ATOM 719 C CA . GLN A 1 90 ? -11.646 10.283 11.083 1.00 93.12 90 GLN A CA 1
ATOM 720 C C . GLN A 1 90 ? -12.136 11.283 12.146 1.00 93.12 90 GLN A C 1
ATOM 722 O O . GLN A 1 90 ? -11.377 12.165 12.542 1.00 93.12 90 GLN A O 1
ATOM 727 N N . LYS A 1 91 ? -13.363 11.124 12.670 1.00 91.75 91 LYS A N 1
ATOM 728 C CA . LYS A 1 91 ? -13.908 11.978 13.747 1.00 91.75 91 LYS A CA 1
ATOM 729 C C . LYS A 1 91 ? -13.247 11.722 15.102 1.00 91.75 91 LYS A C 1
ATOM 731 O O . LYS A 1 91 ? -13.261 12.605 15.950 1.00 91.75 91 LYS A O 1
ATOM 736 N N . GLN A 1 92 ? -12.681 10.530 15.299 1.00 90.25 92 GLN A N 1
ATOM 737 C CA . GLN A 1 92 ? -11.956 10.148 16.518 1.00 90.25 92 GLN A CA 1
ATOM 738 C C . GLN A 1 92 ? -10.487 10.604 16.494 1.00 90.25 92 GLN A C 1
ATOM 740 O O . GLN A 1 92 ? -9.800 10.553 17.511 1.00 90.25 92 GLN A O 1
ATOM 745 N N . GLY A 1 93 ? -10.007 11.069 15.337 1.00 89.69 93 GLY A N 1
ATOM 746 C CA . GLY A 1 93 ? -8.677 11.636 15.142 1.00 89.69 93 GLY A CA 1
ATOM 747 C C . GLY A 1 93 ? -7.714 10.732 14.357 1.00 89.69 93 GLY A C 1
ATOM 748 O O . GLY A 1 93 ? -8.017 9.566 14.079 1.00 89.69 93 GLY A O 1
ATOM 749 N N . PRO A 1 94 ? -6.526 11.256 13.990 1.00 88.88 94 PRO A N 1
ATOM 750 C CA . PRO A 1 94 ? -5.640 10.608 13.022 1.00 88.88 94 PRO A CA 1
ATOM 751 C C . PRO A 1 94 ? -5.187 9.201 13.429 1.00 88.88 94 PRO A C 1
ATOM 753 O O . PRO A 1 94 ? -5.247 8.283 12.618 1.00 88.88 94 PRO A O 1
ATOM 756 N N . LEU A 1 95 ? -4.786 8.989 14.688 1.00 89.38 95 LEU A N 1
ATOM 757 C CA . LEU A 1 95 ? -4.283 7.685 15.150 1.00 89.38 95 LEU A CA 1
ATOM 758 C C . LEU A 1 95 ? -5.321 6.561 14.998 1.00 89.38 95 LEU A C 1
ATOM 760 O O . LEU A 1 95 ? -4.976 5.444 14.604 1.00 89.38 95 LEU A O 1
ATOM 764 N N . VAL A 1 96 ? -6.599 6.860 15.256 1.00 92.00 96 VAL A N 1
ATOM 765 C CA . VAL A 1 96 ? -7.696 5.901 15.076 1.00 92.00 96 VAL A CA 1
ATOM 766 C C . VAL A 1 96 ? -7.895 5.627 13.586 1.00 92.00 96 VAL A C 1
ATOM 768 O O . VAL A 1 96 ? -7.848 4.469 13.174 1.00 92.00 96 VAL A O 1
ATOM 771 N N . LEU A 1 97 ? -8.010 6.672 12.758 1.00 94.69 97 LEU A N 1
ATOM 772 C CA . LEU A 1 97 ? -8.125 6.537 11.301 1.00 94.69 97 LEU A CA 1
ATOM 773 C C . LEU A 1 97 ? -6.999 5.677 10.703 1.00 94.69 97 LEU A C 1
ATOM 775 O O . LEU A 1 97 ? -7.279 4.706 10.001 1.00 94.69 97 LEU A O 1
ATOM 779 N N . HIS A 1 98 ? -5.736 5.955 11.031 1.00 93.81 98 HIS A N 1
ATOM 780 C CA . HIS A 1 98 ? -4.597 5.201 10.500 1.00 93.81 98 HIS A CA 1
ATOM 781 C C . HIS A 1 98 ? -4.484 3.769 11.048 1.00 93.81 98 HIS A C 1
ATOM 783 O O . HIS A 1 98 ? -3.856 2.932 10.397 1.00 93.81 98 HIS A O 1
ATOM 789 N N . THR A 1 99 ? -5.140 3.448 12.168 1.00 93.69 99 THR A N 1
ATOM 790 C CA . THR A 1 99 ? -5.311 2.061 12.639 1.00 93.69 99 THR A CA 1
ATOM 791 C C . THR A 1 99 ? -6.292 1.289 11.746 1.00 93.69 99 THR A C 1
ATOM 793 O O . THR A 1 99 ? -6.029 0.144 11.376 1.00 93.69 99 THR A O 1
ATOM 796 N N . TYR A 1 100 ? -7.403 1.907 11.331 1.00 95.38 100 TYR A N 1
ATOM 797 C CA . TYR A 1 100 ? -8.376 1.267 10.434 1.00 95.38 100 TYR A CA 1
ATOM 798 C C . TYR A 1 100 ? -7.918 1.242 8.968 1.00 95.38 100 TYR A C 1
ATOM 800 O O . TYR A 1 100 ? -8.138 0.241 8.285 1.00 95.38 100 TYR A O 1
ATOM 808 N N . LEU A 1 101 ? -7.186 2.261 8.504 1.00 96.19 101 LEU A N 1
ATOM 809 C CA . LEU A 1 101 ? -6.492 2.227 7.208 1.00 96.19 101 LEU A CA 1
ATOM 810 C C . LEU A 1 101 ? -5.469 1.080 7.151 1.00 96.19 101 LEU A C 1
ATOM 812 O O . LEU A 1 101 ? -5.394 0.381 6.145 1.00 96.19 101 LEU A O 1
ATOM 816 N N . ALA A 1 102 ? -4.736 0.826 8.242 1.00 95.19 102 ALA A N 1
ATOM 817 C CA . ALA A 1 102 ? -3.822 -0.311 8.345 1.00 95.19 102 ALA A CA 1
ATOM 818 C C . ALA A 1 102 ? -4.546 -1.671 8.258 1.00 95.19 102 ALA A C 1
ATOM 820 O O . ALA A 1 102 ? -4.099 -2.553 7.520 1.00 95.19 102 ALA A O 1
ATOM 821 N N . LYS A 1 103 ? -5.694 -1.833 8.942 1.00 95.25 103 LYS A N 1
ATOM 822 C CA . LYS A 1 103 ? -6.554 -3.032 8.823 1.00 95.25 103 LYS A CA 1
ATOM 823 C C . LYS A 1 103 ? -7.017 -3.250 7.372 1.00 95.25 103 LYS A C 1
ATOM 825 O O . LYS A 1 103 ? -6.844 -4.344 6.833 1.00 95.25 103 LYS A O 1
ATOM 830 N N . TYR A 1 104 ? -7.530 -2.202 6.720 1.00 96.81 104 TYR A N 1
ATOM 831 C CA . TYR A 1 104 ? -7.940 -2.233 5.309 1.00 96.81 104 TYR A CA 1
ATOM 832 C C . TYR A 1 104 ? -6.796 -2.635 4.376 1.00 96.81 104 TYR A C 1
ATOM 834 O O . TYR A 1 104 ? -6.939 -3.529 3.541 1.00 96.81 104 TYR A O 1
ATOM 842 N N . ALA A 1 105 ? -5.643 -1.985 4.542 1.00 96.62 105 ALA A N 1
ATOM 843 C CA . ALA A 1 105 ? -4.463 -2.214 3.730 1.00 96.62 105 ALA A CA 1
ATOM 844 C C . ALA A 1 105 ? -3.982 -3.664 3.828 1.00 96.62 105 ALA A C 1
ATOM 846 O O . ALA A 1 105 ? -3.723 -4.285 2.799 1.00 96.62 105 ALA A O 1
ATOM 847 N N . ALA A 1 106 ? -3.932 -4.233 5.037 1.00 95.12 106 ALA A N 1
ATOM 848 C CA . ALA A 1 106 ? -3.573 -5.633 5.246 1.00 95.12 106 ALA A CA 1
ATOM 849 C C . ALA A 1 106 ? -4.523 -6.591 4.500 1.00 95.12 106 ALA A C 1
ATOM 851 O O . ALA A 1 106 ? -4.055 -7.456 3.757 1.00 95.12 106 ALA A O 1
ATOM 852 N N . GLN A 1 107 ? -5.841 -6.398 4.628 1.00 95.31 107 GLN A N 1
ATOM 853 C CA . GLN A 1 107 ? -6.845 -7.226 3.949 1.00 95.31 107 GLN A CA 1
ATOM 854 C C . GLN A 1 107 ? -6.758 -7.112 2.418 1.00 95.31 107 GLN A C 1
ATOM 856 O O . GLN A 1 107 ? -6.755 -8.123 1.715 1.00 95.31 107 GLN A O 1
ATOM 861 N N . MET A 1 108 ? -6.646 -5.897 1.878 1.00 96.06 108 MET A N 1
ATOM 862 C CA . MET A 1 108 ? -6.605 -5.683 0.427 1.00 96.06 108 MET A CA 1
ATOM 863 C C . MET A 1 108 ? -5.268 -6.100 -0.202 1.00 96.06 108 MET A C 1
ATOM 865 O O . MET A 1 108 ? -5.262 -6.602 -1.327 1.00 96.06 108 MET A O 1
ATOM 869 N N . ILE A 1 109 ? -4.144 -5.987 0.516 1.00 95.00 109 ILE A N 1
ATOM 870 C CA . ILE A 1 109 ? -2.846 -6.544 0.093 1.00 95.00 109 ILE A CA 1
ATOM 871 C C . ILE A 1 109 ? -2.911 -8.075 0.009 1.00 95.00 109 ILE A C 1
ATOM 873 O O . ILE A 1 109 ? -2.424 -8.648 -0.968 1.00 95.00 109 ILE A O 1
ATOM 877 N N . GLN A 1 110 ? -3.539 -8.740 0.986 1.00 93.38 110 GLN A N 1
ATOM 878 C CA . GLN A 1 110 ? -3.761 -10.192 0.952 1.00 93.38 110 GLN A CA 1
ATOM 879 C C . GLN A 1 110 ? -4.695 -10.601 -0.197 1.00 93.38 110 GLN A C 1
ATOM 881 O O . GLN A 1 110 ? -4.411 -11.568 -0.898 1.00 93.38 110 GLN A O 1
ATOM 886 N N . ALA A 1 111 ? -5.746 -9.819 -0.463 1.00 93.88 111 ALA A N 1
ATOM 887 C CA . ALA A 1 111 ? -6.668 -10.029 -1.582 1.00 93.88 111 ALA A CA 1
ATOM 888 C C . ALA A 1 111 ? -6.086 -9.666 -2.970 1.00 93.88 111 ALA A C 1
ATOM 890 O O . ALA A 1 111 ? -6.821 -9.665 -3.958 1.00 93.88 111 ALA A O 1
ATOM 891 N N . ASN A 1 112 ? -4.790 -9.332 -3.056 1.00 92.50 112 ASN A N 1
ATOM 892 C CA . ASN A 1 112 ? -4.090 -8.889 -4.268 1.00 92.50 112 ASN A CA 1
ATOM 893 C C . ASN A 1 112 ? -4.706 -7.637 -4.939 1.00 92.50 112 ASN A C 1
ATOM 895 O O . ASN A 1 112 ? -4.651 -7.477 -6.155 1.00 92.50 112 ASN A O 1
ATOM 899 N N . ARG A 1 113 ? -5.281 -6.728 -4.137 1.00 93.88 113 ARG A N 1
ATOM 900 C CA . ARG A 1 113 ? -5.907 -5.453 -4.547 1.00 93.88 113 ARG A CA 1
ATOM 901 C C . ARG A 1 113 ? -5.134 -4.240 -4.016 1.00 93.88 113 ARG A C 1
ATOM 903 O O . ARG A 1 113 ? -5.716 -3.288 -3.500 1.00 93.88 113 ARG A O 1
ATOM 910 N N . ALA A 1 114 ? -3.809 -4.282 -4.142 1.00 93.69 114 ALA A N 1
ATOM 911 C CA . ALA A 1 114 ? -2.897 -3.231 -3.679 1.00 93.69 114 ALA A CA 1
ATOM 912 C C . ALA A 1 114 ? -3.210 -1.838 -4.269 1.00 93.69 114 ALA A C 1
ATOM 914 O O . ALA A 1 114 ? -3.070 -0.833 -3.581 1.00 93.69 114 ALA A O 1
ATOM 915 N N . GLU A 1 115 ? -3.714 -1.781 -5.504 1.00 93.25 115 GLU A N 1
ATOM 916 C CA . GLU A 1 115 ? -4.087 -0.533 -6.189 1.00 93.25 115 GLU A CA 1
ATOM 917 C C . GLU A 1 115 ? -5.150 0.270 -5.412 1.00 93.25 115 GLU A C 1
ATOM 919 O O . GLU A 1 115 ? -5.033 1.486 -5.270 1.00 93.25 115 GLU A O 1
ATOM 924 N N . LEU A 1 116 ? -6.139 -0.412 -4.816 1.00 94.25 116 LEU A N 1
ATOM 925 C CA . LEU A 1 116 ? -7.170 0.235 -3.995 1.00 94.25 116 LEU A CA 1
ATOM 926 C C . LEU A 1 116 ? -6.567 0.865 -2.733 1.00 94.25 116 LEU A C 1
ATOM 928 O O . LEU A 1 116 ? -6.942 1.970 -2.349 1.00 94.25 116 LEU A O 1
ATOM 932 N N . VAL A 1 117 ? -5.591 0.193 -2.120 1.00 96.06 117 VAL A N 1
ATOM 933 C CA . VAL A 1 117 ? -4.896 0.669 -0.915 1.00 96.06 117 VAL A CA 1
ATOM 934 C C . VAL A 1 117 ? -4.155 1.975 -1.187 1.00 96.06 117 VAL A C 1
ATOM 936 O O . VAL A 1 117 ? -4.264 2.902 -0.388 1.00 96.06 117 VAL A O 1
ATOM 939 N N . ALA A 1 118 ? -3.461 2.078 -2.325 1.00 94.81 118 ALA A N 1
ATOM 940 C CA . ALA A 1 118 ? -2.779 3.309 -2.721 1.00 94.81 118 ALA A CA 1
ATOM 941 C C . ALA A 1 118 ? -3.773 4.477 -2.894 1.00 94.81 118 ALA A C 1
ATOM 943 O O . ALA A 1 118 ? -3.574 5.538 -2.304 1.00 94.81 118 ALA A O 1
ATOM 944 N N . SER A 1 119 ? -4.894 4.251 -3.592 1.00 94.12 119 SER A N 1
ATOM 945 C CA . SER A 1 119 ? -5.935 5.276 -3.788 1.00 94.12 119 SER A CA 1
ATOM 946 C C . SER A 1 119 ? -6.593 5.741 -2.476 1.00 94.12 119 SER A C 1
ATOM 948 O O . SER A 1 119 ? -6.895 6.922 -2.304 1.00 94.12 119 SER A O 1
ATOM 950 N N . VAL A 1 120 ? -6.765 4.831 -1.509 1.00 95.38 120 VAL A N 1
ATOM 951 C CA . VAL A 1 120 ? -7.351 5.139 -0.197 1.00 95.38 120 VAL A CA 1
ATOM 952 C C . VAL A 1 120 ? -6.364 5.922 0.671 1.00 95.38 120 VAL A C 1
ATOM 954 O O . VAL A 1 120 ? -6.753 6.939 1.243 1.00 95.38 120 VAL A O 1
ATOM 957 N N . TYR A 1 121 ? -5.084 5.538 0.729 1.00 95.38 121 TYR A N 1
ATOM 958 C CA . TYR A 1 121 ? -4.087 6.351 1.438 1.00 95.38 121 TYR A CA 1
ATOM 959 C C . TYR A 1 121 ? -3.894 7.726 0.786 1.00 95.38 121 TYR A C 1
ATOM 961 O O . TYR A 1 121 ? -3.762 8.704 1.506 1.00 95.38 121 TYR A O 1
ATOM 969 N N . LYS A 1 122 ? -3.991 7.855 -0.541 1.00 91.56 122 LYS A N 1
ATOM 970 C CA . LYS A 1 122 ? -3.980 9.166 -1.212 1.00 91.56 122 LYS A CA 1
ATOM 971 C C . LYS A 1 122 ? -5.169 10.062 -0.832 1.00 91.56 122 LYS A C 1
ATOM 973 O O . LYS A 1 122 ? -5.029 11.278 -0.777 1.00 91.56 122 LYS A O 1
ATOM 978 N N . LYS A 1 123 ? -6.340 9.476 -0.552 1.00 92.94 123 LYS A N 1
ATOM 979 C CA . LYS A 1 123 ? -7.552 10.199 -0.114 1.00 92.94 123 LYS A CA 1
ATOM 980 C C . LYS A 1 123 ? -7.475 10.674 1.343 1.00 92.94 123 LYS A C 1
ATOM 982 O O . LYS A 1 123 ? -8.001 11.739 1.652 1.00 92.94 123 LYS A O 1
ATOM 987 N N . TYR A 1 124 ? -6.869 9.883 2.231 1.00 94.00 124 TYR A N 1
ATOM 988 C CA . TYR A 1 124 ? -6.828 10.153 3.680 1.00 94.00 124 TYR A CA 1
ATOM 989 C C . TYR A 1 124 ? -5.456 10.614 4.208 1.00 94.00 124 TYR A C 1
ATOM 991 O O . TYR A 1 124 ? -5.344 10.935 5.391 1.00 94.00 124 TYR A O 1
ATOM 999 N N . GLY A 1 125 ? -4.437 10.656 3.349 1.00 92.38 125 GLY A N 1
ATOM 1000 C CA . GLY A 1 125 ? -3.034 10.854 3.704 1.00 92.38 125 GLY A CA 1
ATOM 1001 C C . GLY A 1 125 ? -2.372 9.590 4.265 1.00 92.38 125 GLY A C 1
ATOM 1002 O O . GLY A 1 125 ? -3.034 8.631 4.684 1.00 92.38 125 GLY A O 1
ATOM 1003 N N . ALA A 1 126 ? -1.041 9.597 4.326 1.00 93.56 126 ALA A N 1
ATOM 1004 C CA . ALA A 1 126 ? -0.253 8.592 5.039 1.00 93.56 126 ALA A CA 1
ATOM 1005 C C . ALA A 1 126 ? 0.660 9.232 6.100 1.00 93.56 126 ALA A C 1
ATOM 1007 O O . ALA A 1 126 ? 1.200 10.314 5.903 1.00 93.56 126 ALA A O 1
ATOM 1008 N N . ILE A 1 127 ? 0.847 8.553 7.238 1.00 91.69 127 ILE A N 1
ATOM 1009 C CA . ILE A 1 127 ? 1.717 9.030 8.329 1.00 91.69 127 ILE A CA 1
ATOM 1010 C C . ILE A 1 127 ? 2.708 7.959 8.786 1.00 91.69 127 ILE A C 1
ATOM 1012 O O . ILE A 1 127 ? 2.436 6.753 8.716 1.00 91.69 127 ILE A O 1
ATOM 1016 N N . ALA A 1 128 ? 3.857 8.414 9.286 1.00 90.00 128 ALA A N 1
ATOM 1017 C CA . ALA A 1 128 ? 4.986 7.591 9.711 1.00 90.00 128 ALA A CA 1
ATOM 1018 C C . ALA A 1 128 ? 4.797 6.984 11.120 1.00 90.00 128 ALA A C 1
ATOM 1020 O O . ALA A 1 128 ? 5.537 7.284 12.051 1.00 90.00 128 ALA A O 1
ATOM 1021 N N . ILE A 1 129 ? 3.803 6.107 11.283 1.00 88.56 129 ILE A N 1
ATOM 1022 C CA . ILE A 1 129 ? 3.648 5.268 12.486 1.00 88.56 129 ILE A CA 1
ATOM 1023 C C . ILE A 1 129 ? 4.507 3.995 12.322 1.00 88.56 129 ILE A C 1
ATOM 1025 O O . ILE A 1 129 ? 4.301 3.299 11.322 1.00 88.56 129 ILE A O 1
ATOM 1029 N N . PRO A 1 130 ? 5.391 3.617 13.275 1.00 88.62 130 PRO A N 1
ATOM 1030 C CA . PRO A 1 130 ? 6.258 2.432 13.165 1.00 88.62 130 PRO A CA 1
ATOM 1031 C C . PRO A 1 130 ? 5.514 1.137 12.819 1.00 88.62 130 PRO A C 1
ATOM 1033 O O . PRO A 1 130 ? 5.891 0.413 11.896 1.00 88.62 130 PRO A O 1
ATOM 1036 N N . GLN A 1 131 ? 4.380 0.894 13.486 1.00 88.12 131 GLN A N 1
ATOM 1037 C CA . GLN A 1 131 ? 3.515 -0.265 13.253 1.00 88.12 131 GLN A CA 1
ATOM 1038 C C . GLN A 1 131 ? 3.007 -0.336 11.798 1.00 88.12 131 GLN A C 1
ATOM 1040 O O . GLN A 1 131 ? 2.841 -1.430 11.257 1.00 88.12 131 GLN A O 1
ATOM 1045 N N . ASN A 1 132 ? 2.828 0.815 11.140 1.00 92.00 132 ASN A N 1
ATOM 1046 C CA . ASN A 1 132 ? 2.328 0.917 9.769 1.00 92.00 132 ASN A CA 1
ATOM 1047 C C . ASN A 1 132 ? 3.447 0.887 8.711 1.00 92.00 132 ASN A C 1
ATOM 1049 O O . ASN A 1 132 ? 3.165 0.605 7.548 1.00 92.00 132 ASN A O 1
ATOM 1053 N N . LEU A 1 133 ? 4.721 1.098 9.073 1.00 93.81 133 LEU A N 1
ATOM 1054 C CA . LEU A 1 133 ? 5.826 1.130 8.098 1.00 93.81 133 LEU A CA 1
ATOM 1055 C C . LEU A 1 133 ? 5.946 -0.176 7.297 1.00 93.81 133 LEU A C 1
ATOM 1057 O O . LEU A 1 133 ? 6.198 -0.158 6.090 1.00 93.81 133 LEU A O 1
ATOM 1061 N N . LYS A 1 134 ? 5.690 -1.321 7.939 1.00 94.94 134 LYS A N 1
ATOM 1062 C CA . LYS A 1 134 ? 5.677 -2.638 7.279 1.00 94.94 134 LYS A CA 1
ATOM 1063 C C . LYS A 1 134 ? 4.590 -2.742 6.199 1.00 94.94 134 LYS A C 1
ATOM 1065 O O . LYS A 1 134 ? 4.803 -3.413 5.192 1.00 94.94 134 LYS A O 1
ATOM 1070 N N . ILE A 1 135 ? 3.464 -2.047 6.374 1.00 96.00 135 ILE A N 1
ATOM 1071 C CA . ILE A 1 135 ? 2.342 -2.028 5.426 1.00 96.00 135 ILE A CA 1
ATOM 1072 C C . ILE A 1 135 ? 2.713 -1.228 4.179 1.00 96.00 135 ILE A C 1
ATOM 1074 O O . ILE A 1 135 ? 2.504 -1.719 3.075 1.00 96.00 135 ILE A O 1
ATOM 1078 N N . TYR A 1 136 ? 3.329 -0.051 4.326 1.00 96.25 136 TYR A N 1
ATOM 1079 C CA . TYR A 1 136 ? 3.773 0.746 3.175 1.00 96.25 136 TYR A CA 1
ATOM 1080 C C . TYR A 1 136 ? 4.854 0.023 2.350 1.00 96.25 136 TYR A C 1
ATOM 1082 O O . TYR A 1 136 ? 4.794 0.028 1.121 1.00 96.25 136 TYR A O 1
ATOM 1090 N N . LYS A 1 137 ? 5.790 -0.686 3.005 1.00 96.38 137 LYS A N 1
ATOM 1091 C CA . LYS A 1 137 ? 6.750 -1.562 2.304 1.00 96.38 137 LYS A CA 1
ATOM 1092 C C . LYS A 1 137 ? 6.038 -2.697 1.560 1.00 96.38 137 LYS A C 1
ATOM 1094 O O . LYS A 1 137 ? 6.310 -2.925 0.385 1.00 96.38 137 LYS A O 1
ATOM 1099 N N . ALA A 1 138 ? 5.106 -3.394 2.214 1.00 96.12 138 ALA A N 1
ATOM 1100 C CA . ALA A 1 138 ? 4.334 -4.467 1.584 1.00 96.12 138 ALA A CA 1
ATOM 1101 C C . ALA A 1 138 ? 3.492 -3.963 0.398 1.00 96.12 138 ALA A C 1
ATOM 1103 O O . ALA A 1 138 ? 3.406 -4.647 -0.620 1.00 96.12 138 ALA A O 1
ATOM 1104 N N . LEU A 1 139 ? 2.922 -2.760 0.504 1.00 96.62 139 LEU A N 1
ATOM 1105 C CA . LEU A 1 139 ? 2.214 -2.080 -0.575 1.00 96.62 139 LEU A CA 1
ATOM 1106 C C . LEU A 1 139 ? 3.146 -1.840 -1.769 1.00 96.62 139 LEU A C 1
ATOM 1108 O O . LEU A 1 139 ? 2.839 -2.298 -2.867 1.00 96.62 139 LEU A O 1
ATOM 1112 N N . PHE A 1 140 ? 4.313 -1.224 -1.548 1.00 96.88 140 PHE A N 1
ATOM 1113 C CA . PHE A 1 140 ? 5.323 -1.018 -2.590 1.00 96.88 140 PHE A CA 1
ATOM 1114 C C . PHE A 1 140 ? 5.697 -2.329 -3.307 1.00 96.88 140 PHE A C 1
ATOM 1116 O O . PHE A 1 140 ? 5.614 -2.393 -4.530 1.00 96.88 140 PHE A O 1
ATOM 1123 N N . TYR A 1 141 ? 6.020 -3.404 -2.575 1.00 95.06 141 TYR A N 1
ATOM 1124 C CA . TYR A 1 141 ? 6.414 -4.693 -3.175 1.00 95.06 141 TYR A CA 1
ATOM 1125 C C . TYR A 1 141 ? 5.280 -5.429 -3.913 1.00 95.06 141 TYR A C 1
ATOM 1127 O O . TYR A 1 141 ? 5.536 -6.348 -4.697 1.00 95.06 141 TYR A O 1
ATOM 1135 N N . ARG A 1 142 ? 4.015 -5.061 -3.675 1.00 94.12 142 ARG A N 1
ATOM 1136 C CA . ARG A 1 142 ? 2.885 -5.511 -4.504 1.00 94.12 142 ARG A CA 1
ATOM 1137 C C . ARG A 1 142 ? 2.752 -4.650 -5.755 1.00 94.12 142 ARG A C 1
ATOM 1139 O O . ARG A 1 142 ? 2.590 -5.200 -6.841 1.00 94.12 142 ARG A O 1
ATOM 1146 N N . MET A 1 143 ? 2.870 -3.330 -5.610 1.00 92.19 143 MET A N 1
ATOM 1147 C CA . MET A 1 143 ? 2.786 -2.372 -6.716 1.00 92.19 143 MET A CA 1
ATOM 1148 C C . MET A 1 143 ? 3.960 -2.507 -7.700 1.00 92.19 143 MET A C 1
ATOM 1150 O O . MET A 1 143 ? 3.755 -2.336 -8.894 1.00 92.19 143 MET A O 1
ATOM 1154 N N . SER A 1 144 ? 5.156 -2.920 -7.260 1.00 91.00 144 SER A N 1
ATOM 1155 C CA . SER A 1 144 ?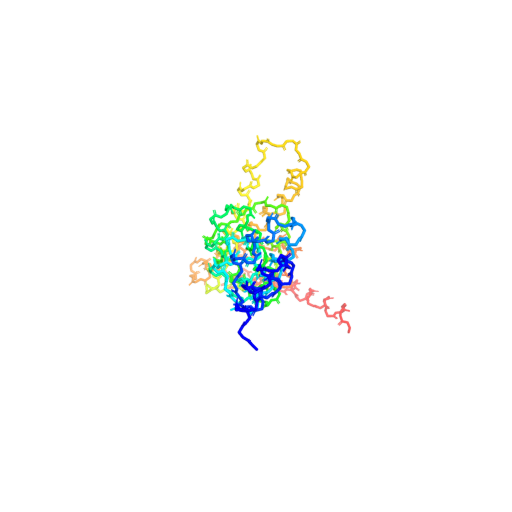 6.330 -3.121 -8.133 1.00 91.00 144 SER A CA 1
ATOM 1156 C C . SER A 1 144 ? 6.181 -4.241 -9.173 1.00 91.00 144 SER A C 1
ATOM 1158 O O . SER A 1 144 ? 6.978 -4.349 -10.106 1.00 91.00 144 SER A O 1
ATOM 1160 N N . ARG A 1 145 ? 5.126 -5.056 -9.061 1.00 88.38 145 ARG A N 1
ATOM 1161 C CA . ARG A 1 145 ? 4.732 -6.044 -10.075 1.00 88.38 145 ARG A CA 1
ATOM 1162 C C . ARG A 1 145 ? 3.953 -5.417 -11.240 1.00 88.38 145 ARG A C 1
ATOM 1164 O O . ARG A 1 145 ? 3.856 -6.031 -12.301 1.00 88.38 145 ARG A O 1
ATOM 1171 N N . ILE A 1 146 ? 3.432 -4.200 -11.078 1.00 88.75 146 ILE A N 1
ATOM 1172 C CA . ILE A 1 146 ? 2.704 -3.458 -12.114 1.00 88.75 146 ILE A CA 1
ATOM 1173 C C . ILE A 1 146 ? 3.682 -2.977 -13.191 1.00 88.75 146 ILE A C 1
ATOM 1175 O O . ILE A 1 146 ? 4.801 -2.557 -12.914 1.00 88.75 146 ILE A O 1
ATOM 1179 N N . ASP A 1 147 ? 3.244 -3.031 -14.443 1.00 86.62 147 ASP A N 1
ATOM 1180 C CA . ASP A 1 147 ? 4.030 -2.634 -15.608 1.00 86.62 147 ASP A CA 1
ATOM 1181 C C . ASP A 1 147 ? 4.054 -1.112 -15.811 1.00 86.62 147 ASP A C 1
ATOM 1183 O O . ASP A 1 147 ? 3.056 -0.524 -16.224 1.00 86.62 147 ASP A O 1
ATOM 1187 N N . SER A 1 148 ? 5.191 -0.473 -15.516 1.00 84.38 148 SER A N 1
ATOM 1188 C CA . SER A 1 148 ? 5.409 0.968 -15.720 1.00 84.38 148 SER A CA 1
ATOM 1189 C C . SER A 1 148 ? 5.930 1.346 -17.111 1.00 84.38 148 SER A C 1
ATOM 1191 O O . SER A 1 148 ? 6.227 2.517 -17.330 1.00 84.38 148 SER A O 1
ATOM 1193 N N . LEU A 1 149 ? 6.021 0.410 -18.065 1.00 88.81 149 LEU A N 1
ATOM 1194 C CA . LEU A 1 149 ? 6.173 0.752 -19.487 1.00 88.81 149 LEU A CA 1
ATOM 1195 C C . LEU A 1 149 ? 4.822 1.002 -20.182 1.00 88.81 149 LEU A C 1
ATOM 1197 O O . LEU A 1 149 ? 4.798 1.312 -21.370 1.00 88.81 149 LEU A O 1
ATOM 1201 N N . LYS A 1 150 ? 3.703 0.882 -19.456 1.00 92.12 150 LYS A N 1
ATOM 1202 C CA . LYS A 1 150 ? 2.353 1.193 -19.942 1.00 92.12 150 LYS A CA 1
ATOM 1203 C C . LYS A 1 150 ? 1.828 2.472 -19.307 1.00 92.12 150 LYS A C 1
ATOM 1205 O O . LYS A 1 150 ? 1.698 2.538 -18.082 1.00 92.12 150 LYS A O 1
ATOM 1210 N N . HIS A 1 151 ? 1.448 3.434 -20.145 1.00 92.75 151 HIS A N 1
ATOM 1211 C CA . HIS A 1 151 ? 0.869 4.705 -19.714 1.00 92.75 151 HIS A CA 1
ATOM 1212 C C . HIS A 1 151 ? -0.354 4.519 -18.801 1.00 92.75 151 HIS A C 1
ATOM 1214 O O . HIS A 1 151 ? -0.435 5.172 -17.767 1.00 92.75 151 HIS A O 1
ATOM 1220 N N . ASP A 1 152 ? -1.242 3.563 -19.094 1.00 94.00 152 ASP A N 1
ATOM 1221 C CA . ASP A 1 152 ? -2.449 3.272 -18.296 1.00 94.00 152 ASP A CA 1
ATOM 1222 C C . ASP A 1 152 ? -2.167 2.978 -16.809 1.00 94.00 152 ASP A C 1
ATOM 1224 O O . ASP A 1 152 ? -3.044 3.118 -15.955 1.00 94.00 152 ASP A O 1
ATOM 1228 N N . ASN A 1 153 ? -0.940 2.564 -16.472 1.00 94.44 153 ASN A N 1
ATOM 1229 C CA . ASN A 1 153 ? -0.519 2.315 -15.096 1.00 94.44 153 ASN A CA 1
ATOM 1230 C C . ASN A 1 153 ? 0.107 3.549 -14.415 1.00 94.44 153 ASN A C 1
ATOM 1232 O O . ASN A 1 153 ? 0.436 3.470 -13.230 1.00 94.44 153 ASN A O 1
ATOM 1236 N N . TYR A 1 154 ? 0.239 4.691 -15.101 1.00 95.69 154 TYR A N 1
ATOM 1237 C CA . TYR A 1 154 ? 0.719 5.948 -14.516 1.00 95.69 154 TYR A CA 1
ATOM 1238 C C . TYR A 1 154 ? -0.043 6.345 -13.242 1.00 95.69 154 TYR A C 1
ATOM 1240 O O . TYR A 1 154 ? 0.634 6.593 -12.242 1.00 95.69 154 TYR A O 1
ATOM 1248 N N . PRO A 1 155 ? -1.395 6.339 -13.187 1.00 95.31 155 PRO A N 1
ATOM 1249 C CA . PRO A 1 155 ? -2.119 6.707 -11.968 1.00 95.31 155 PRO A CA 1
ATOM 1250 C C . PRO A 1 155 ? -1.751 5.814 -10.779 1.00 95.31 155 PRO A C 1
ATOM 1252 O O . PRO A 1 155 ? -1.528 6.303 -9.680 1.00 95.31 155 PRO A O 1
ATOM 1255 N N . LYS A 1 156 ? -1.576 4.509 -11.016 1.00 94.62 156 LYS A N 1
ATOM 1256 C CA . LYS A 1 156 ? -1.212 3.523 -9.986 1.00 94.62 156 LYS A CA 1
ATOM 1257 C C . LYS A 1 156 ? 0.175 3.795 -9.404 1.00 94.62 156 LYS A C 1
ATOM 1259 O O . LYS A 1 156 ? 0.379 3.679 -8.197 1.00 94.62 156 LYS A O 1
ATOM 1264 N N . TRP A 1 157 ? 1.123 4.169 -10.264 1.00 95.81 157 TRP A N 1
ATOM 1265 C CA . TRP A 1 157 ? 2.480 4.534 -9.864 1.00 95.81 157 TRP A CA 1
ATOM 1266 C C . TRP A 1 157 ? 2.564 5.922 -9.219 1.00 95.81 157 TRP A C 1
ATOM 1268 O O . TRP A 1 157 ? 3.333 6.109 -8.277 1.00 95.81 157 TRP A O 1
ATOM 1278 N N . ALA A 1 158 ? 1.746 6.874 -9.671 1.00 96.25 158 ALA A N 1
ATOM 1279 C CA . ALA A 1 158 ? 1.591 8.173 -9.028 1.00 96.25 158 ALA A CA 1
ATOM 1280 C C . ALA A 1 158 ? 1.005 8.024 -7.615 1.00 96.25 158 ALA A C 1
ATOM 1282 O O . ALA A 1 158 ? 1.547 8.604 -6.682 1.00 96.25 158 ALA A O 1
ATOM 1283 N N . ASP A 1 159 ? -0.021 7.192 -7.425 1.00 96.50 159 ASP A N 1
ATOM 1284 C CA . ASP A 1 159 ? -0.641 6.979 -6.115 1.00 96.50 159 ASP A CA 1
ATOM 1285 C C . ASP A 1 159 ? 0.346 6.385 -5.095 1.00 96.50 159 ASP A C 1
ATOM 1287 O O . ASP A 1 159 ? 0.461 6.908 -3.990 1.00 96.50 159 ASP A O 1
ATOM 1291 N N . ILE A 1 160 ? 1.125 5.349 -5.446 1.00 96.69 160 ILE A N 1
ATOM 1292 C CA . ILE A 1 160 ? 2.139 4.804 -4.518 1.00 96.69 160 ILE A CA 1
ATOM 1293 C C . ILE A 1 160 ? 3.303 5.777 -4.270 1.00 96.69 160 ILE A C 1
ATOM 1295 O O . ILE A 1 160 ? 3.811 5.839 -3.150 1.00 96.69 160 ILE A O 1
ATOM 1299 N N . ARG A 1 161 ? 3.699 6.580 -5.268 1.00 97.31 161 ARG A N 1
ATOM 1300 C CA . ARG A 1 161 ? 4.659 7.680 -5.080 1.00 97.31 161 ARG A CA 1
ATOM 1301 C C . ARG A 1 161 ? 4.130 8.691 -4.062 1.00 97.31 161 ARG A C 1
ATOM 1303 O O . ARG A 1 161 ? 4.872 9.053 -3.158 1.00 97.31 161 ARG A O 1
ATOM 1310 N N . ASP A 1 162 ? 2.880 9.124 -4.199 1.00 97.44 162 ASP A N 1
ATOM 1311 C CA . ASP A 1 162 ? 2.264 10.132 -3.329 1.00 97.44 162 ASP A CA 1
ATOM 1312 C C . ASP A 1 162 ? 2.160 9.609 -1.883 1.00 97.44 162 ASP A C 1
ATOM 1314 O O . ASP A 1 162 ? 2.584 10.281 -0.948 1.00 97.44 162 ASP A O 1
ATOM 1318 N N . VAL A 1 163 ? 1.741 8.350 -1.698 1.00 97.12 163 VAL A N 1
ATOM 1319 C CA . VAL A 1 163 ? 1.710 7.688 -0.378 1.00 97.12 163 VAL A CA 1
ATOM 1320 C C . VAL A 1 163 ? 3.100 7.594 0.263 1.00 97.12 163 VAL A C 1
ATOM 1322 O O . VAL A 1 163 ? 3.243 7.807 1.466 1.00 97.12 163 VAL A O 1
ATOM 1325 N N . LEU A 1 164 ? 4.144 7.276 -0.508 1.00 97.50 164 LEU A N 1
ATOM 1326 C CA . LEU A 1 164 ? 5.513 7.213 0.017 1.00 97.50 164 LEU A CA 1
ATOM 1327 C C . LEU A 1 164 ? 6.105 8.605 0.282 1.00 97.50 164 LEU A C 1
ATOM 1329 O O . LEU A 1 164 ? 6.899 8.745 1.210 1.00 97.50 164 LEU A O 1
ATOM 1333 N N . HIS A 1 165 ? 5.695 9.623 -0.479 1.00 97.25 165 HIS A N 1
ATOM 1334 C CA . HIS A 1 165 ? 6.057 11.021 -0.251 1.00 97.25 165 HIS A CA 1
ATOM 1335 C C . HIS A 1 165 ? 5.462 11.525 1.066 1.00 97.25 165 HIS A C 1
ATOM 1337 O O . HIS A 1 165 ? 6.188 12.089 1.881 1.00 97.25 165 HIS A O 1
ATOM 1343 N N . ASP A 1 166 ? 4.173 11.276 1.307 1.00 95.31 166 ASP A N 1
ATOM 1344 C CA . ASP A 1 166 ? 3.501 11.598 2.569 1.00 95.31 166 ASP A CA 1
ATOM 1345 C C . ASP A 1 166 ? 4.236 10.971 3.763 1.00 95.31 166 ASP A C 1
ATOM 1347 O O . ASP A 1 166 ? 4.566 11.655 4.735 1.00 95.31 166 ASP A O 1
ATOM 1351 N N . VAL A 1 167 ? 4.554 9.673 3.682 1.00 94.88 167 VAL A N 1
ATOM 1352 C CA . VAL A 1 167 ? 5.297 8.978 4.744 1.00 94.88 167 VAL A CA 1
ATOM 1353 C C . VAL A 1 167 ? 6.673 9.609 4.955 1.00 94.88 167 VAL A C 1
ATOM 1355 O O . VAL A 1 167 ? 7.023 9.898 6.098 1.00 94.88 167 VAL A O 1
ATOM 1358 N N . TYR A 1 168 ? 7.435 9.857 3.887 1.00 94.81 168 TYR A N 1
ATOM 1359 C CA . TYR A 1 168 ? 8.781 10.433 3.962 1.00 94.81 168 TYR A CA 1
ATOM 1360 C C . TYR A 1 168 ? 8.790 11.844 4.576 1.00 94.81 168 TYR A C 1
ATOM 1362 O O . TYR A 1 168 ? 9.578 12.118 5.482 1.00 94.81 168 TYR A O 1
ATOM 1370 N N . GLU A 1 169 ? 7.854 12.711 4.185 1.00 93.62 169 GLU A N 1
ATOM 1371 C CA . GLU A 1 169 ? 7.713 14.052 4.768 1.00 93.62 169 GLU A CA 1
ATOM 1372 C C . GLU A 1 169 ? 7.319 14.012 6.250 1.00 93.62 169 GLU A C 1
ATOM 1374 O O . GLU A 1 169 ? 7.827 14.798 7.054 1.00 93.62 169 GLU A O 1
ATOM 1379 N N . ASN A 1 170 ? 6.476 13.055 6.654 1.00 90.62 170 ASN A N 1
ATOM 1380 C CA . ASN A 1 170 ? 6.148 12.840 8.065 1.00 90.62 170 ASN A CA 1
ATOM 1381 C C . ASN A 1 170 ? 7.370 12.364 8.879 1.00 90.62 170 ASN A C 1
ATOM 1383 O O . ASN A 1 170 ? 7.537 12.786 10.028 1.00 90.62 170 ASN A O 1
ATOM 1387 N N . MET A 1 171 ? 8.243 11.529 8.297 1.00 91.00 171 MET A N 1
ATOM 1388 C CA . MET A 1 171 ? 9.517 11.130 8.919 1.00 91.00 171 MET A CA 1
ATOM 1389 C C . MET A 1 171 ? 10.441 12.337 9.126 1.00 91.00 171 MET A C 1
ATOM 1391 O O . MET A 1 171 ? 10.961 12.525 10.226 1.00 91.00 171 MET A O 1
ATOM 1395 N N . ASN A 1 172 ? 10.599 13.179 8.099 1.00 87.31 172 ASN A N 1
ATOM 1396 C CA . ASN A 1 172 ? 11.423 14.392 8.154 1.00 87.31 172 ASN A CA 1
ATOM 1397 C C . ASN A 1 172 ? 10.883 15.411 9.166 1.00 87.31 172 ASN A C 1
ATOM 1399 O O . ASN A 1 172 ? 11.643 15.969 9.954 1.00 87.31 172 ASN A O 1
ATOM 1403 N N . SER A 1 173 ? 9.564 15.609 9.197 1.00 83.44 173 SER A N 1
ATOM 1404 C CA . SER A 1 173 ? 8.909 16.541 10.124 1.00 83.44 173 SER A CA 1
ATOM 1405 C C . SER A 1 173 ? 9.104 16.130 11.589 1.00 83.44 173 SER A C 1
ATOM 1407 O O . SER A 1 173 ? 9.329 16.976 12.457 1.00 83.44 173 SER A O 1
ATOM 1409 N N . SER A 1 174 ? 9.087 14.822 11.863 1.00 66.88 174 SER A N 1
ATOM 1410 C CA . SER A 1 174 ? 9.200 14.261 13.217 1.00 66.88 174 SER A CA 1
ATOM 1411 C C . SER A 1 174 ? 10.637 14.273 13.770 1.00 66.88 174 SER A C 1
ATOM 1413 O O . SER A 1 174 ? 10.833 14.252 14.986 1.00 66.88 174 SER A O 1
ATOM 1415 N N . ALA A 1 175 ? 11.651 14.406 12.904 1.00 57.56 175 ALA A N 1
ATOM 1416 C CA . ALA A 1 175 ? 13.069 14.446 13.282 1.00 57.56 175 ALA A CA 1
ATOM 1417 C C . ALA A 1 175 ? 13.470 15.666 14.143 1.00 57.56 175 ALA A C 1
ATOM 1419 O O . ALA A 1 175 ? 14.574 15.711 14.681 1.00 57.56 175 ALA A O 1
ATOM 1420 N N . SER A 1 176 ? 12.585 16.657 14.296 1.00 51.16 176 SER A N 1
ATOM 1421 C CA . SER A 1 176 ? 12.880 17.940 14.947 1.00 51.16 176 SER A CA 1
ATOM 1422 C C . SER A 1 176 ? 12.518 18.036 16.442 1.00 51.16 176 SER A C 1
ATOM 1424 O O . SER A 1 176 ? 12.807 19.067 17.048 1.00 51.16 176 SER A O 1
ATOM 1426 N N . GLY A 1 177 ? 11.906 17.007 17.060 1.00 48.62 177 GLY A N 1
ATOM 1427 C CA . GLY A 1 177 ? 11.260 17.185 18.378 1.00 48.62 177 GLY A CA 1
ATOM 1428 C C . GLY A 1 177 ? 11.304 16.064 19.429 1.00 48.62 177 GLY A C 1
ATOM 1429 O O . GLY A 1 177 ? 10.803 16.299 20.527 1.00 48.62 177 GLY A O 1
ATOM 1430 N N . GLY A 1 178 ? 11.857 14.869 19.168 1.00 51.59 178 GLY A N 1
ATOM 1431 C CA . GLY A 1 178 ? 11.670 13.720 20.078 1.00 51.59 178 GLY A CA 1
ATOM 1432 C C . GLY A 1 178 ? 12.886 12.817 20.308 1.00 51.59 178 GLY A C 1
ATOM 1433 O O . GLY A 1 178 ? 13.166 11.936 19.504 1.00 51.59 178 GLY A O 1
ATOM 1434 N N . ALA A 1 179 ? 13.535 12.938 21.470 1.00 51.78 179 ALA A N 1
ATOM 1435 C CA . ALA A 1 179 ? 14.572 12.007 21.935 1.00 51.78 179 ALA A CA 1
ATOM 1436 C C . ALA A 1 179 ? 13.964 10.736 22.576 1.00 51.78 179 ALA A C 1
ATOM 1438 O O . ALA A 1 179 ? 14.114 10.493 23.773 1.00 51.78 179 ALA A O 1
ATOM 1439 N N . GLY A 1 180 ? 13.231 9.940 21.790 1.00 69.50 180 GLY A N 1
ATOM 1440 C CA . GLY A 1 180 ? 12.592 8.697 22.242 1.00 69.50 180 GLY A CA 1
ATOM 1441 C C . GLY A 1 180 ? 12.776 7.547 21.251 1.00 69.50 180 GLY A C 1
ATOM 1442 O O . GLY A 1 180 ? 12.874 7.776 20.050 1.00 69.50 180 GLY A O 1
ATOM 1443 N N . GLY A 1 181 ? 12.777 6.299 21.736 1.00 72.69 181 GLY A N 1
ATOM 1444 C CA . GLY A 1 181 ? 13.076 5.113 20.910 1.00 72.69 181 GLY A CA 1
ATOM 1445 C C . GLY A 1 181 ? 12.158 4.917 19.693 1.00 72.69 181 GLY A C 1
ATOM 1446 O O . GLY A 1 181 ? 12.598 4.404 18.672 1.00 72.69 181 GLY A O 1
ATOM 1447 N N . ILE A 1 182 ? 10.916 5.412 19.759 1.00 75.44 182 ILE A N 1
ATOM 1448 C CA . ILE A 1 182 ? 9.972 5.448 18.627 1.00 75.44 182 ILE A CA 1
ATOM 1449 C C . ILE A 1 182 ? 10.520 6.297 17.468 1.00 75.44 182 ILE A C 1
ATOM 1451 O O . ILE A 1 182 ? 10.402 5.905 16.310 1.00 75.44 182 ILE A O 1
ATOM 1455 N N . GLN A 1 183 ? 11.147 7.439 17.767 1.00 79.38 183 GLN A N 1
ATOM 1456 C CA . GLN A 1 183 ? 11.741 8.304 16.748 1.00 79.38 183 GLN A CA 1
ATOM 1457 C C . GLN A 1 183 ? 12.998 7.670 16.145 1.00 79.38 183 GLN A C 1
ATOM 1459 O O . GLN A 1 183 ? 13.228 7.807 14.948 1.00 79.38 183 GLN A O 1
ATOM 1464 N N . GLN A 1 184 ? 13.778 6.937 16.947 1.00 83.62 184 GLN A N 1
ATOM 1465 C CA . GLN A 1 184 ? 14.942 6.203 16.454 1.00 83.62 184 GLN A CA 1
ATOM 1466 C C . GLN A 1 184 ? 14.538 5.088 15.471 1.00 83.62 184 GLN A C 1
ATOM 1468 O O . GLN A 1 184 ? 15.150 4.973 14.415 1.00 83.62 184 GLN A O 1
ATOM 1473 N N . GLU A 1 185 ? 13.472 4.325 15.752 1.00 85.81 185 GLU A N 1
ATOM 1474 C CA . GLU A 1 185 ? 12.965 3.317 14.805 1.00 85.81 185 GLU A CA 1
ATOM 1475 C C . GLU A 1 185 ? 12.548 3.962 13.469 1.00 85.81 185 GLU A C 1
ATOM 1477 O O . GLU A 1 185 ? 12.843 3.430 12.403 1.00 85.81 185 GLU A O 1
ATOM 1482 N N . ILE A 1 186 ? 11.909 5.138 13.500 1.00 87.50 186 ILE A N 1
ATOM 1483 C CA . ILE A 1 186 ? 11.537 5.881 12.284 1.00 87.50 186 ILE A CA 1
ATOM 1484 C C . ILE A 1 186 ? 12.784 6.356 11.516 1.00 87.50 186 ILE A C 1
ATOM 1486 O O . ILE A 1 186 ? 12.859 6.183 10.297 1.00 87.50 186 ILE A O 1
ATOM 1490 N N . GLU A 1 187 ? 13.764 6.917 12.226 1.00 88.19 187 GLU A N 1
ATOM 1491 C CA . GLU A 1 187 ? 15.040 7.407 11.689 1.00 88.19 187 GLU A CA 1
ATOM 1492 C C . GLU A 1 187 ? 15.815 6.297 10.958 1.00 88.19 187 GLU A C 1
ATOM 1494 O O . GLU A 1 187 ? 16.226 6.476 9.811 1.00 88.19 187 GLU A O 1
ATOM 1499 N N . GLU A 1 188 ? 15.929 5.117 11.575 1.00 91.25 188 GLU A N 1
ATOM 1500 C CA . GLU A 1 188 ? 16.581 3.932 10.999 1.00 91.25 188 GLU A CA 1
ATOM 1501 C C . GLU A 1 188 ? 15.886 3.434 9.720 1.00 91.25 188 GLU A C 1
ATOM 1503 O O . GLU A 1 188 ? 16.533 2.891 8.821 1.00 91.25 188 GLU A O 1
ATOM 1508 N N . GLN A 1 189 ? 14.567 3.624 9.598 1.00 93.31 189 GLN A N 1
ATOM 1509 C CA . GLN A 1 189 ? 13.813 3.218 8.410 1.00 93.31 189 GLN A CA 1
ATOM 1510 C C . GLN A 1 189 ? 13.821 4.261 7.281 1.00 93.31 189 GLN A C 1
ATOM 1512 O O . GLN A 1 189 ? 13.590 3.872 6.128 1.00 93.31 189 GLN A O 1
ATOM 1517 N N . ARG A 1 190 ? 14.097 5.550 7.549 1.00 93.69 190 ARG A N 1
ATOM 1518 C CA . ARG A 1 190 ? 13.990 6.616 6.532 1.00 93.69 190 ARG A CA 1
ATOM 1519 C C . ARG A 1 190 ? 14.818 6.355 5.261 1.00 93.69 190 ARG A C 1
ATOM 1521 O O . ARG A 1 190 ? 14.222 6.484 4.191 1.00 93.69 190 ARG A O 1
ATOM 1528 N N . PRO A 1 191 ? 16.098 5.922 5.300 1.00 95.12 191 PRO A N 1
ATOM 1529 C CA . PRO A 1 191 ? 16.866 5.670 4.073 1.00 95.12 191 PRO A CA 1
ATOM 1530 C C . PRO A 1 191 ? 16.235 4.595 3.177 1.00 95.12 191 PRO A C 1
ATOM 1532 O O . PRO A 1 191 ? 16.328 4.664 1.955 1.00 95.12 191 PRO A O 1
ATOM 1535 N N . THR A 1 192 ? 15.525 3.619 3.764 1.00 95.69 192 THR A N 1
ATOM 1536 C CA . THR A 1 192 ? 14.745 2.665 2.961 1.00 95.69 192 THR A CA 1
ATOM 1537 C C . THR A 1 192 ? 13.594 3.377 2.254 1.00 95.69 192 THR A C 1
ATOM 1539 O O . THR A 1 192 ? 13.398 3.185 1.059 1.00 95.69 192 THR A O 1
ATOM 1542 N N . PHE A 1 193 ? 12.825 4.198 2.975 1.00 96.69 193 PHE A N 1
ATOM 1543 C CA . PHE A 1 193 ? 11.671 4.905 2.413 1.00 96.69 193 PHE A CA 1
ATOM 1544 C C . PHE A 1 193 ? 12.054 5.932 1.343 1.00 96.69 193 PHE A C 1
ATOM 1546 O O . PHE A 1 193 ? 11.331 6.045 0.357 1.00 96.69 193 PHE A O 1
ATOM 1553 N N . GLU A 1 194 ? 13.204 6.593 1.478 1.00 96.94 194 GLU A N 1
ATOM 1554 C CA . GLU A 1 194 ? 13.784 7.455 0.441 1.00 96.94 194 GLU A CA 1
ATOM 1555 C C . GLU A 1 194 ? 13.993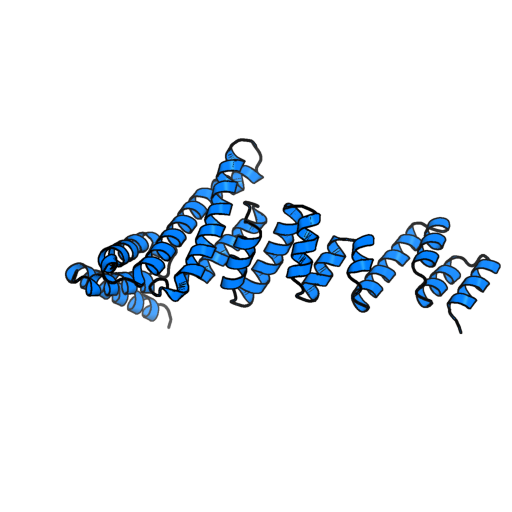 6.686 -0.875 1.00 96.94 194 GLU A C 1
ATOM 1557 O O . GLU A 1 194 ? 13.531 7.112 -1.934 1.00 96.94 194 GLU A O 1
ATOM 1562 N N . ILE A 1 195 ? 14.605 5.497 -0.805 1.00 97.44 195 ILE A N 1
ATOM 1563 C CA . ILE A 1 195 ? 14.831 4.635 -1.973 1.00 97.44 195 ILE A CA 1
ATOM 1564 C C . ILE A 1 195 ? 13.499 4.139 -2.563 1.00 97.44 195 ILE A C 1
ATOM 1566 O O . ILE A 1 195 ? 13.319 4.181 -3.781 1.00 97.44 195 ILE A O 1
ATOM 1570 N N . LEU A 1 196 ? 12.535 3.715 -1.734 1.00 97.88 196 LEU A N 1
ATOM 1571 C CA . LEU A 1 196 ? 11.217 3.271 -2.218 1.00 97.88 196 LEU A CA 1
ATOM 1572 C C . LEU A 1 196 ? 10.439 4.405 -2.908 1.00 97.88 196 LEU A C 1
ATOM 1574 O O . LEU A 1 196 ? 9.808 4.179 -3.947 1.00 97.88 196 LEU A O 1
ATOM 1578 N N . LEU A 1 197 ? 10.496 5.621 -2.356 1.00 97.94 197 LEU A N 1
ATOM 1579 C CA . LEU A 1 197 ? 9.922 6.826 -2.954 1.00 97.94 197 LEU A CA 1
ATOM 1580 C C . LEU A 1 197 ? 10.596 7.138 -4.293 1.00 97.94 197 LEU A C 1
ATOM 1582 O O . LEU A 1 197 ? 9.900 7.346 -5.287 1.00 97.94 197 LEU A O 1
ATOM 1586 N N . TRP A 1 198 ? 11.929 7.103 -4.348 1.00 97.75 198 TRP A N 1
ATOM 1587 C CA . TRP A 1 198 ? 12.690 7.360 -5.569 1.00 97.75 198 TRP A CA 1
ATOM 1588 C C . TRP A 1 198 ? 12.352 6.363 -6.686 1.00 97.75 198 TRP A C 1
ATOM 1590 O O . TRP A 1 198 ? 12.031 6.769 -7.804 1.00 97.75 198 TRP A O 1
ATOM 1600 N N . ILE A 1 199 ? 12.315 5.062 -6.376 1.00 97.56 199 ILE A N 1
ATOM 1601 C CA . ILE A 1 199 ? 11.910 4.018 -7.329 1.00 97.56 199 ILE A CA 1
ATOM 1602 C C . ILE A 1 199 ? 10.469 4.246 -7.807 1.00 97.56 199 ILE A C 1
ATOM 1604 O O . ILE A 1 199 ? 10.192 4.136 -9.004 1.00 97.56 199 ILE A O 1
ATOM 1608 N N . SER A 1 200 ? 9.548 4.593 -6.905 1.00 97.44 200 SER A N 1
ATOM 1609 C CA . SER A 1 200 ? 8.143 4.851 -7.255 1.00 97.44 200 SER A CA 1
ATOM 1610 C C . SER A 1 200 ? 7.989 6.087 -8.142 1.00 97.44 200 SER A C 1
ATOM 1612 O O . SER A 1 200 ? 7.275 6.042 -9.142 1.00 97.44 200 SER A O 1
ATOM 1614 N N . HIS A 1 201 ? 8.721 7.163 -7.840 1.00 97.69 201 HIS A N 1
ATOM 1615 C CA . HIS A 1 201 ? 8.793 8.364 -8.668 1.00 97.69 201 HIS A CA 1
ATOM 1616 C C . HIS A 1 201 ? 9.323 8.047 -10.071 1.00 97.69 201 HIS A C 1
ATOM 1618 O O . HIS A 1 201 ? 8.694 8.412 -11.062 1.00 97.69 201 HIS A O 1
ATOM 1624 N N . MET A 1 202 ? 10.436 7.316 -10.174 1.00 97.19 202 MET A N 1
ATOM 1625 C CA . MET A 1 202 ? 11.016 6.918 -11.457 1.00 97.19 202 MET A CA 1
ATOM 1626 C C . MET A 1 202 ? 10.071 6.054 -12.296 1.00 97.19 202 MET A C 1
ATOM 1628 O O . MET A 1 202 ? 9.979 6.254 -13.506 1.00 97.19 202 MET A O 1
ATOM 1632 N N . ASN A 1 203 ? 9.347 5.122 -11.673 1.00 96.38 203 ASN A N 1
ATOM 1633 C CA . ASN A 1 203 ? 8.352 4.304 -12.363 1.00 96.38 203 ASN A CA 1
ATOM 1634 C C . ASN A 1 203 ? 7.127 5.124 -12.801 1.00 96.38 203 ASN A C 1
ATOM 1636 O O . ASN A 1 203 ? 6.649 4.933 -13.916 1.00 96.38 203 ASN A O 1
ATOM 1640 N N . ALA A 1 204 ? 6.660 6.078 -11.987 1.00 97.00 204 ALA A N 1
ATOM 1641 C CA . ALA A 1 204 ? 5.599 7.006 -12.383 1.00 97.00 204 ALA A CA 1
ATOM 1642 C C . ALA A 1 204 ? 6.034 7.871 -13.580 1.00 97.00 204 ALA A C 1
ATOM 1644 O O . ALA A 1 204 ? 5.319 7.951 -14.575 1.00 97.00 204 ALA A O 1
ATOM 1645 N N . MET A 1 205 ? 7.238 8.447 -13.537 1.00 96.56 205 MET A N 1
ATOM 1646 C CA . MET A 1 205 ? 7.796 9.203 -14.664 1.00 96.56 205 MET A CA 1
ATOM 1647 C C . MET A 1 205 ? 7.956 8.330 -15.915 1.00 96.56 205 MET A C 1
ATOM 1649 O O . MET A 1 205 ? 7.651 8.781 -17.015 1.00 96.56 205 MET A O 1
ATOM 1653 N N . ARG A 1 206 ? 8.372 7.065 -15.761 1.00 95.75 206 ARG A N 1
ATOM 1654 C CA . ARG A 1 206 ? 8.515 6.117 -16.876 1.00 95.75 206 ARG A CA 1
ATOM 1655 C C . ARG A 1 206 ? 7.170 5.810 -17.538 1.00 95.75 206 ARG A C 1
ATOM 1657 O O . ARG A 1 206 ? 7.087 5.859 -18.763 1.00 95.75 206 ARG A O 1
ATOM 1664 N N . ALA A 1 207 ? 6.124 5.585 -16.743 1.00 95.69 207 ALA A N 1
ATOM 1665 C CA . ALA A 1 207 ? 4.772 5.368 -17.249 1.00 95.69 207 ALA A CA 1
ATOM 1666 C C . ALA A 1 207 ? 4.233 6.618 -17.965 1.00 95.69 207 ALA A C 1
ATOM 1668 O O . ALA A 1 207 ? 3.747 6.506 -19.089 1.00 95.69 207 ALA A O 1
ATOM 1669 N N . ALA A 1 208 ? 4.402 7.812 -17.385 1.00 95.88 208 ALA A N 1
ATOM 1670 C CA . ALA A 1 208 ? 4.009 9.070 -18.027 1.00 95.88 208 ALA A CA 1
ATOM 1671 C C . ALA A 1 208 ? 4.718 9.281 -19.379 1.00 95.88 208 ALA A C 1
ATOM 1673 O O . ALA A 1 208 ? 4.065 9.561 -20.380 1.00 95.88 208 ALA A O 1
ATOM 1674 N N . CYS A 1 209 ? 6.041 9.090 -19.438 1.00 95.62 209 CYS A N 1
ATOM 1675 C CA . CYS A 1 209 ? 6.808 9.253 -20.675 1.00 95.62 209 CYS A CA 1
ATOM 1676 C C . CYS A 1 209 ? 6.523 8.175 -21.737 1.00 95.62 209 CYS A C 1
ATOM 1678 O O . CYS A 1 209 ? 6.780 8.422 -22.912 1.00 95.62 209 CYS A O 1
ATOM 1680 N N . SER A 1 210 ? 5.997 7.001 -21.363 1.00 91.69 210 SER A N 1
ATOM 1681 C CA . SER A 1 210 ? 5.751 5.891 -22.303 1.00 91.69 210 SER A CA 1
ATOM 1682 C C . SER A 1 210 ? 4.681 6.171 -23.372 1.00 91.69 210 SER A C 1
ATOM 1684 O O . SER A 1 210 ? 4.652 5.485 -24.391 1.00 91.69 210 SER A O 1
ATOM 1686 N N . GLU A 1 211 ? 3.834 7.187 -23.171 1.00 92.44 211 GLU A N 1
ATOM 1687 C CA . GLU A 1 211 ? 2.772 7.592 -24.106 1.00 92.44 211 GLU A CA 1
ATOM 1688 C C . GLU A 1 211 ? 3.297 8.320 -25.355 1.00 92.44 211 GLU A C 1
ATOM 1690 O O . GLU A 1 211 ? 2.624 8.377 -26.383 1.00 92.44 211 GLU A O 1
ATOM 1695 N N . HIS A 1 212 ? 4.481 8.931 -25.272 1.00 93.62 212 HIS A N 1
ATOM 1696 C CA . HIS A 1 212 ? 4.968 9.875 -26.276 1.00 93.62 212 HIS A CA 1
ATOM 1697 C C . HIS A 1 212 ? 6.343 9.452 -26.794 1.00 93.62 212 HIS A C 1
ATOM 1699 O O . HIS A 1 212 ? 7.335 9.511 -26.069 1.00 93.62 212 HIS A O 1
ATOM 1705 N N . GLU A 1 213 ? 6.431 9.086 -28.076 1.00 93.94 213 GLU A N 1
ATOM 1706 C CA . GLU A 1 213 ? 7.679 8.627 -28.712 1.00 93.94 213 GLU A CA 1
ATOM 1707 C C . GLU A 1 213 ? 8.818 9.657 -28.609 1.00 93.94 213 GLU A C 1
ATOM 1709 O O . GLU A 1 213 ? 9.988 9.302 -28.464 1.00 93.94 213 GLU A O 1
ATOM 1714 N N . GLN A 1 214 ? 8.493 10.956 -28.577 1.00 96.19 214 GLN A N 1
ATOM 1715 C CA . GLN A 1 214 ? 9.473 12.031 -28.376 1.00 96.19 214 GLN A CA 1
ATOM 1716 C C . GLN A 1 214 ? 10.209 11.916 -27.026 1.00 96.19 214 GLN A C 1
ATOM 1718 O O . GLN A 1 214 ? 11.319 12.432 -26.878 1.00 96.19 214 GLN A O 1
ATOM 1723 N N . LEU A 1 215 ? 9.609 11.235 -26.044 1.00 97.12 215 LEU A N 1
ATOM 1724 C CA . LEU A 1 215 ? 10.151 11.017 -24.705 1.00 97.12 215 LEU A CA 1
ATOM 1725 C C . LEU A 1 215 ? 10.819 9.640 -24.547 1.00 97.12 215 LEU A C 1
ATOM 1727 O O . LEU A 1 215 ? 11.343 9.357 -23.471 1.00 97.12 215 LEU A O 1
ATOM 1731 N N . ASP A 1 216 ? 10.904 8.807 -25.592 1.00 96.31 216 ASP A N 1
ATOM 1732 C CA . ASP A 1 216 ? 11.503 7.463 -25.501 1.00 96.31 216 ASP A CA 1
ATOM 1733 C C . ASP A 1 216 ? 12.956 7.479 -25.006 1.00 96.31 216 ASP A C 1
ATOM 1735 O O . ASP A 1 216 ? 13.367 6.608 -24.239 1.00 96.31 216 ASP A O 1
ATOM 1739 N N . ASN A 1 217 ? 13.726 8.511 -25.364 1.00 97.56 217 ASN A N 1
ATOM 1740 C CA . ASN A 1 217 ? 15.083 8.725 -24.846 1.00 97.56 217 ASN A CA 1
ATOM 1741 C C . ASN A 1 217 ? 15.114 8.952 -23.321 1.00 97.56 217 ASN A C 1
ATOM 1743 O O . ASN A 1 217 ? 16.114 8.644 -22.672 1.00 97.56 217 ASN A O 1
ATOM 1747 N N . ILE A 1 218 ? 14.039 9.489 -22.737 1.00 97.44 218 ILE A N 1
ATOM 1748 C CA . ILE A 1 218 ? 13.870 9.641 -21.286 1.00 97.44 218 ILE A CA 1
ATOM 1749 C C . ILE A 1 218 ? 13.418 8.306 -20.684 1.00 97.44 218 ILE A C 1
ATOM 1751 O O . ILE A 1 218 ? 14.027 7.842 -19.723 1.00 97.44 218 ILE A O 1
ATOM 1755 N N . THR A 1 219 ? 12.435 7.637 -21.291 1.00 97.12 219 THR A N 1
ATOM 1756 C CA . THR A 1 219 ? 11.939 6.308 -20.884 1.00 97.12 219 THR A CA 1
ATOM 1757 C C . THR A 1 219 ? 13.062 5.256 -20.860 1.00 97.12 219 THR A C 1
ATOM 1759 O O . THR A 1 219 ? 13.148 4.451 -19.925 1.00 97.12 219 THR A O 1
ATOM 1762 N N . ALA A 1 220 ? 13.995 5.308 -21.819 1.00 97.69 220 ALA A N 1
ATOM 1763 C CA . ALA A 1 220 ? 15.213 4.499 -21.833 1.00 97.69 220 ALA A CA 1
ATOM 1764 C C . ALA A 1 220 ? 16.161 4.852 -20.673 1.00 97.69 220 ALA A C 1
ATOM 1766 O O . ALA A 1 220 ? 16.538 3.963 -19.911 1.00 97.69 220 ALA A O 1
ATOM 1767 N N . LYS A 1 221 ? 16.487 6.137 -20.459 1.00 98.00 221 LYS A N 1
ATOM 1768 C CA . LYS A 1 221 ? 17.336 6.580 -19.329 1.00 98.00 221 LYS A CA 1
ATOM 1769 C C . LYS A 1 221 ? 16.757 6.203 -17.966 1.00 98.00 221 LYS A C 1
ATOM 1771 O O . LYS A 1 221 ? 17.515 5.803 -17.083 1.00 98.00 221 LYS A O 1
ATOM 1776 N N . LEU A 1 222 ? 15.438 6.303 -17.797 1.00 97.62 222 LEU A N 1
ATOM 1777 C CA . LEU A 1 222 ? 14.734 5.876 -16.587 1.00 97.62 222 LEU A CA 1
ATOM 1778 C C . LEU A 1 222 ? 14.853 4.362 -16.387 1.00 97.62 222 LEU A C 1
ATOM 1780 O O . LEU A 1 222 ? 15.205 3.930 -15.293 1.00 97.62 222 LEU A O 1
ATOM 1784 N N . SER A 1 223 ? 14.654 3.566 -17.442 1.00 96.94 223 SER A N 1
ATOM 1785 C CA . SER A 1 223 ? 14.790 2.101 -17.380 1.00 96.94 223 SER A CA 1
ATOM 1786 C C . SER A 1 223 ? 16.216 1.656 -17.036 1.00 96.94 223 SER A C 1
ATOM 1788 O O . SER A 1 223 ? 16.390 0.818 -16.160 1.00 96.94 223 SER A O 1
ATOM 1790 N N . ILE A 1 224 ? 17.242 2.270 -17.641 1.00 97.50 224 ILE A N 1
ATOM 1791 C CA . ILE A 1 224 ? 18.653 2.025 -17.286 1.00 97.50 224 ILE A CA 1
ATOM 1792 C C . ILE A 1 224 ? 18.918 2.412 -15.827 1.00 97.50 224 ILE A C 1
ATOM 1794 O O . ILE A 1 224 ? 19.567 1.679 -15.089 1.00 97.50 224 ILE A O 1
ATOM 1798 N N . SER A 1 225 ? 18.412 3.565 -15.390 1.00 97.12 225 SER A N 1
ATOM 1799 C CA . SER A 1 225 ? 18.652 4.063 -14.032 1.00 97.12 225 SER A CA 1
ATOM 1800 C C . SER A 1 225 ? 17.980 3.189 -12.960 1.00 97.12 225 SER A C 1
ATOM 1802 O O . SER A 1 225 ? 18.515 3.070 -11.859 1.00 97.12 225 SER A O 1
ATOM 1804 N N . LEU A 1 226 ? 16.858 2.532 -13.283 1.00 96.12 226 LEU A N 1
ATOM 1805 C CA . LEU A 1 226 ? 16.189 1.563 -12.406 1.00 96.12 226 LEU A CA 1
ATOM 1806 C C . LEU A 1 226 ? 17.011 0.280 -12.182 1.00 96.12 226 LEU A C 1
ATOM 1808 O O . LEU A 1 226 ? 16.823 -0.362 -11.151 1.00 96.12 226 LEU A O 1
ATOM 1812 N N . LEU A 1 227 ? 17.975 -0.057 -13.053 1.00 96.00 227 LEU A N 1
ATOM 1813 C CA . LEU A 1 227 ? 18.884 -1.201 -12.855 1.00 96.00 227 LEU A CA 1
ATOM 1814 C C . LEU A 1 227 ? 19.716 -1.091 -11.567 1.00 96.00 227 LEU A C 1
ATOM 1816 O O . LEU A 1 227 ? 20.097 -2.114 -11.000 1.00 96.00 227 LEU A O 1
ATOM 1820 N N . ARG A 1 228 ? 19.962 0.132 -11.069 1.00 96.12 228 ARG A N 1
ATOM 1821 C CA . ARG A 1 228 ? 20.616 0.369 -9.767 1.00 96.12 228 ARG A CA 1
ATOM 1822 C C . ARG A 1 228 ? 19.838 -0.245 -8.598 1.00 96.12 228 ARG A C 1
ATOM 1824 O O . ARG A 1 228 ? 20.439 -0.535 -7.575 1.00 96.12 228 ARG A O 1
ATOM 1831 N N . HIS A 1 229 ? 18.529 -0.424 -8.762 1.00 95.56 229 HIS A N 1
ATOM 1832 C CA . HIS A 1 229 ? 17.603 -0.901 -7.739 1.00 95.56 229 HIS A CA 1
ATOM 1833 C C . HIS A 1 229 ? 17.118 -2.336 -8.020 1.00 95.56 229 HIS A C 1
ATOM 1835 O O . HIS A 1 229 ? 16.005 -2.709 -7.648 1.00 95.56 229 HIS A O 1
ATOM 1841 N N . SER A 1 230 ? 17.932 -3.133 -8.722 1.00 91.88 230 SER A N 1
ATOM 1842 C CA . SER A 1 230 ? 17.674 -4.549 -9.046 1.00 91.88 230 SER A CA 1
ATOM 1843 C C . SER A 1 230 ? 17.828 -5.505 -7.850 1.00 91.88 230 SER A C 1
ATOM 1845 O O . SER A 1 230 ? 17.530 -6.688 -7.959 1.00 91.88 230 SER A O 1
ATOM 1847 N N . ASP A 1 231 ? 18.249 -4.985 -6.698 1.00 90.50 231 ASP A N 1
ATOM 1848 C CA . ASP A 1 231 ? 18.168 -5.614 -5.378 1.00 90.50 231 ASP A CA 1
ATOM 1849 C C . ASP A 1 231 ? 16.754 -5.536 -4.762 1.00 90.50 231 ASP A C 1
ATOM 1851 O O . ASP A 1 231 ? 16.387 -6.364 -3.929 1.00 90.50 231 ASP A O 1
ATOM 1855 N N . ILE A 1 232 ? 15.953 -4.548 -5.180 1.00 93.44 232 ILE A N 1
ATOM 1856 C CA . ILE A 1 232 ? 14.591 -4.269 -4.687 1.00 93.44 232 ILE A CA 1
ATOM 1857 C C . ILE A 1 232 ? 13.520 -4.632 -5.733 1.00 93.44 232 ILE A C 1
ATOM 1859 O O . ILE A 1 232 ? 12.416 -5.064 -5.386 1.00 93.44 232 ILE A O 1
ATOM 1863 N N . LEU A 1 233 ? 13.821 -4.428 -7.016 1.00 91.88 233 LEU A N 1
ATOM 1864 C CA . LEU A 1 233 ? 12.966 -4.762 -8.156 1.00 91.88 233 LEU A CA 1
ATOM 1865 C C . LEU A 1 233 ? 13.332 -6.136 -8.738 1.00 91.88 233 LEU A C 1
ATOM 1867 O O . LEU A 1 233 ? 14.489 -6.534 -8.635 1.00 91.88 233 LEU A O 1
ATOM 1871 N N . PRO A 1 234 ? 12.401 -6.845 -9.410 1.00 90.62 234 PRO A N 1
ATOM 1872 C CA . PRO A 1 234 ? 12.735 -8.078 -10.122 1.00 90.62 234 PRO A CA 1
ATOM 1873 C C . PRO A 1 234 ? 13.829 -7.816 -11.170 1.00 90.62 234 PRO A C 1
ATOM 1875 O O . PRO A 1 234 ? 13.649 -7.016 -12.093 1.00 90.62 234 PRO A O 1
ATOM 1878 N N . VAL A 1 235 ? 14.993 -8.434 -10.966 1.00 91.94 235 VAL A N 1
ATOM 1879 C CA . VAL A 1 235 ? 16.228 -8.162 -11.717 1.00 91.94 235 VAL A CA 1
ATOM 1880 C C . VAL A 1 235 ? 16.115 -8.573 -13.186 1.00 91.94 235 VAL A C 1
ATOM 1882 O O . VAL A 1 235 ? 16.520 -7.816 -14.068 1.00 91.94 235 VAL A O 1
ATOM 1885 N N . ASP A 1 236 ? 15.484 -9.716 -13.443 1.00 92.19 236 ASP A N 1
ATOM 1886 C CA . ASP A 1 236 ? 15.126 -10.236 -14.762 1.00 92.19 236 ASP A CA 1
ATOM 1887 C C . ASP A 1 236 ? 14.331 -9.189 -15.561 1.00 92.19 236 ASP A C 1
ATOM 1889 O O . ASP A 1 236 ? 14.754 -8.718 -16.621 1.00 92.19 236 ASP A O 1
ATOM 1893 N N . ARG A 1 237 ? 13.225 -8.721 -14.978 1.00 91.75 237 ARG A N 1
ATOM 1894 C CA . ARG A 1 237 ? 12.344 -7.705 -15.543 1.00 91.75 237 ARG A CA 1
ATOM 1895 C C . ARG A 1 237 ? 13.098 -6.406 -15.809 1.00 91.75 237 ARG A C 1
ATOM 1897 O O . ARG A 1 237 ? 12.934 -5.818 -16.874 1.00 91.75 237 ARG A O 1
ATOM 1904 N N . ALA A 1 238 ? 13.909 -5.950 -14.854 1.00 94.12 238 ALA A N 1
ATOM 1905 C CA . ALA A 1 238 ? 14.628 -4.686 -14.966 1.00 94.12 238 ALA A CA 1
ATOM 1906 C C . ALA A 1 238 ? 15.619 -4.698 -16.147 1.00 94.12 238 ALA A C 1
ATOM 1908 O O . ALA A 1 238 ? 15.629 -3.752 -16.941 1.00 94.12 238 ALA A O 1
ATOM 1909 N N . PHE A 1 239 ? 16.395 -5.778 -16.313 1.00 96.56 239 PHE A N 1
ATOM 1910 C CA . PHE A 1 239 ? 17.305 -5.943 -17.454 1.00 96.56 239 PHE A CA 1
ATOM 1911 C C . PHE A 1 239 ? 16.563 -6.084 -18.786 1.00 96.56 239 PHE A C 1
ATOM 1913 O O . PHE A 1 239 ? 16.937 -5.419 -19.756 1.00 96.56 239 PHE A O 1
ATOM 1920 N N . TYR A 1 240 ? 15.476 -6.861 -18.829 1.00 95.69 240 TYR A N 1
ATOM 1921 C CA . TYR A 1 240 ? 14.633 -6.980 -20.020 1.00 95.69 240 TYR A CA 1
ATOM 1922 C C . TYR A 1 240 ? 14.072 -5.618 -20.463 1.00 95.69 240 TYR A C 1
ATOM 1924 O O . TYR A 1 240 ? 14.273 -5.196 -21.602 1.00 95.69 240 TYR A O 1
ATOM 1932 N N . GLU A 1 241 ? 13.425 -4.880 -19.557 1.00 94.94 241 GLU A N 1
ATOM 1933 C CA . GLU A 1 241 ? 12.817 -3.578 -19.851 1.00 94.94 241 GLU A CA 1
ATOM 1934 C C . GLU A 1 241 ? 13.854 -2.531 -20.286 1.00 94.94 241 GLU A C 1
ATOM 1936 O O . GLU A 1 241 ? 13.622 -1.796 -21.250 1.00 94.94 241 GLU A O 1
ATOM 1941 N N . ALA A 1 242 ? 15.017 -2.479 -19.626 1.00 97.12 242 ALA A N 1
ATOM 1942 C CA . ALA A 1 242 ? 16.119 -1.612 -20.039 1.00 97.12 242 ALA A CA 1
ATOM 1943 C C . ALA A 1 242 ? 16.641 -1.983 -21.436 1.00 97.12 242 ALA A C 1
ATOM 1945 O O . ALA A 1 242 ? 16.847 -1.096 -22.269 1.00 97.12 242 ALA A O 1
ATOM 1946 N N . GLY A 1 243 ? 16.797 -3.278 -21.723 1.00 97.44 243 GLY A N 1
ATOM 1947 C CA . GLY A 1 243 ? 17.230 -3.791 -23.020 1.00 97.44 243 GLY A CA 1
ATOM 1948 C C . GLY A 1 243 ? 16.264 -3.460 -24.160 1.00 97.44 243 GLY A C 1
ATOM 1949 O O . GLY A 1 243 ? 16.697 -2.970 -25.209 1.00 97.44 243 GLY A O 1
ATOM 1950 N N . ILE A 1 244 ? 14.958 -3.651 -23.945 1.00 96.62 244 ILE A N 1
ATOM 1951 C CA . ILE A 1 244 ? 13.899 -3.306 -24.907 1.00 96.62 244 ILE A CA 1
ATOM 1952 C C . ILE A 1 244 ? 13.843 -1.794 -25.157 1.00 96.62 244 ILE A C 1
ATOM 1954 O O . ILE A 1 244 ? 13.819 -1.370 -26.315 1.00 96.62 244 ILE A O 1
ATOM 1958 N N . MET A 1 245 ? 13.891 -0.964 -24.110 1.00 97.25 245 MET A N 1
ATOM 1959 C CA . MET A 1 245 ? 13.856 0.490 -24.292 1.00 97.25 245 MET A CA 1
ATOM 1960 C C . MET A 1 245 ? 15.119 1.029 -24.972 1.00 97.25 245 MET A C 1
ATOM 1962 O O . MET A 1 245 ? 15.005 1.888 -25.843 1.00 97.25 245 MET A O 1
ATOM 1966 N N . CYS A 1 246 ? 16.305 0.486 -24.665 1.00 98.06 246 CYS A N 1
ATOM 1967 C CA . CYS A 1 246 ? 17.534 0.801 -25.405 1.00 98.06 246 CYS A CA 1
ATOM 1968 C C . CYS A 1 246 ? 17.408 0.447 -26.892 1.00 98.06 246 CYS A C 1
ATOM 1970 O O . CYS A 1 246 ? 17.825 1.232 -27.742 1.00 98.06 246 CYS A O 1
ATOM 1972 N N . ARG A 1 247 ? 16.783 -0.694 -27.221 1.00 97.44 247 ARG A N 1
ATOM 1973 C CA . ARG A 1 247 ? 16.520 -1.090 -28.613 1.00 97.44 247 ARG A CA 1
ATOM 1974 C C . ARG A 1 247 ? 15.614 -0.086 -29.322 1.00 97.44 247 ARG A C 1
ATOM 1976 O O . ARG A 1 247 ? 15.916 0.302 -30.445 1.00 97.44 247 ARG A O 1
ATOM 1983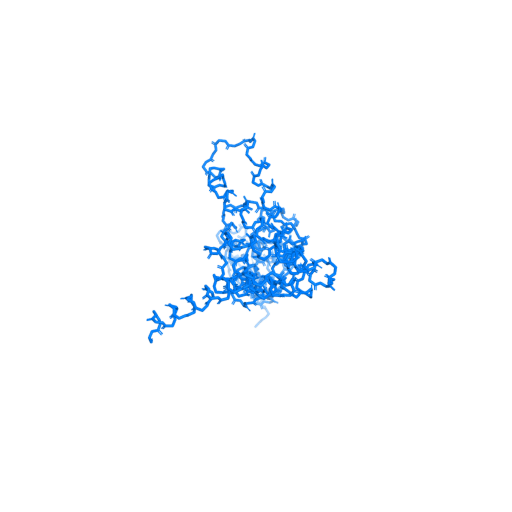 N N . LYS A 1 248 ? 14.538 0.360 -28.658 1.00 96.44 248 LYS A N 1
ATOM 1984 C CA . LYS A 1 248 ? 13.569 1.328 -29.207 1.00 96.44 248 LYS A CA 1
ATOM 1985 C C . LYS A 1 248 ? 14.242 2.642 -29.631 1.00 96.44 248 LYS A C 1
ATOM 1987 O O . LYS A 1 248 ? 13.896 3.194 -30.669 1.00 96.44 248 LYS A O 1
ATOM 1992 N N . VAL A 1 249 ? 15.246 3.102 -28.877 1.00 97.56 249 VAL A N 1
ATOM 1993 C CA . VAL A 1 249 ? 16.012 4.333 -29.171 1.00 97.56 249 VAL A CA 1
ATOM 1994 C C . VAL A 1 249 ? 17.309 4.101 -29.965 1.00 97.56 249 VAL A C 1
ATOM 1996 O O . VAL A 1 249 ? 18.137 5.003 -30.066 1.00 97.56 249 VAL A O 1
ATOM 1999 N N . ASN A 1 250 ? 17.491 2.914 -30.558 1.00 97.62 250 ASN A N 1
ATOM 2000 C CA . ASN A 1 250 ? 18.676 2.506 -31.331 1.00 97.62 250 ASN A CA 1
ATOM 2001 C C . ASN A 1 250 ? 20.007 2.484 -30.546 1.00 97.62 250 ASN A C 1
ATOM 2003 O O . ASN A 1 250 ? 21.088 2.520 -31.138 1.00 97.62 250 ASN A O 1
ATOM 2007 N N . TRP A 1 251 ? 19.970 2.368 -29.216 1.00 98.12 251 TRP A N 1
ATOM 2008 C CA . TRP A 1 251 ? 21.158 2.158 -28.376 1.00 98.12 251 TRP A CA 1
ATOM 2009 C C . TRP A 1 251 ? 21.543 0.673 -28.355 1.00 98.12 251 TRP A C 1
ATOM 2011 O O . TRP A 1 251 ? 21.477 -0.003 -27.328 1.00 98.12 251 TRP A O 1
ATOM 2021 N N . ASN A 1 252 ? 21.904 0.158 -29.531 1.00 97.25 252 ASN A N 1
ATOM 2022 C CA . ASN A 1 252 ? 22.012 -1.276 -29.806 1.00 97.25 252 ASN A CA 1
ATOM 2023 C C . ASN A 1 252 ? 23.052 -1.998 -28.933 1.00 97.25 252 ASN A C 1
ATOM 2025 O O . ASN A 1 252 ? 22.776 -3.098 -28.464 1.00 97.25 252 ASN A O 1
ATOM 2029 N N . GLU A 1 253 ? 24.201 -1.376 -28.655 1.00 97.44 253 GLU A N 1
ATOM 2030 C CA . GLU A 1 253 ? 25.247 -1.956 -27.795 1.00 97.44 253 GLU A CA 1
ATOM 2031 C C . GLU A 1 253 ? 24.744 -2.171 -26.359 1.00 97.44 253 GLU A C 1
ATOM 2033 O O . GLU A 1 253 ? 24.843 -3.271 -25.816 1.00 97.44 253 GLU A O 1
ATOM 2038 N N . MET A 1 254 ? 24.122 -1.146 -25.763 1.00 97.12 254 MET A N 1
ATOM 2039 C CA . MET A 1 254 ? 23.515 -1.247 -24.431 1.00 97.12 254 MET A CA 1
ATOM 2040 C C . MET A 1 254 ? 22.324 -2.211 -24.421 1.00 97.12 254 MET A C 1
ATOM 2042 O O . MET A 1 254 ? 22.169 -2.979 -23.477 1.00 97.12 254 MET A O 1
ATOM 2046 N N . SER A 1 255 ? 21.514 -2.225 -25.485 1.00 97.94 255 SER A N 1
ATOM 2047 C CA . SER A 1 255 ? 20.418 -3.186 -25.635 1.00 97.94 255 SER A CA 1
ATOM 2048 C C . SER A 1 255 ? 20.924 -4.630 -25.606 1.00 97.94 255 SER A C 1
ATOM 2050 O O . SER A 1 255 ? 20.422 -5.428 -24.820 1.00 97.94 255 SER A O 1
ATOM 2052 N N . MET A 1 256 ? 21.956 -4.949 -26.393 1.00 97.31 256 MET A N 1
ATOM 2053 C CA . MET A 1 256 ? 22.566 -6.279 -26.426 1.00 97.31 256 MET A CA 1
ATOM 2054 C C . MET A 1 256 ? 23.162 -6.661 -25.065 1.00 97.31 256 MET A C 1
ATOM 2056 O O . MET A 1 256 ? 22.915 -7.760 -24.581 1.00 97.31 256 MET A O 1
ATOM 2060 N N . MET A 1 257 ? 23.876 -5.742 -24.407 1.00 97.69 257 MET A N 1
ATOM 2061 C CA . MET A 1 257 ? 24.432 -5.957 -23.064 1.00 97.69 257 MET A CA 1
ATOM 2062 C C . MET A 1 257 ? 23.346 -6.289 -22.026 1.00 97.69 257 MET A C 1
ATOM 2064 O O . MET A 1 257 ? 23.493 -7.248 -21.269 1.00 97.69 257 MET A O 1
ATOM 2068 N N . PHE A 1 258 ? 22.246 -5.528 -21.991 1.00 98.06 258 PHE A N 1
ATOM 2069 C CA . PHE A 1 258 ? 21.169 -5.751 -21.019 1.00 98.06 258 PHE A CA 1
ATOM 2070 C C . PHE A 1 258 ? 20.316 -6.982 -21.340 1.00 98.06 258 PHE A C 1
ATOM 2072 O O . PHE A 1 258 ? 19.941 -7.698 -20.417 1.00 98.06 258 PHE A O 1
ATOM 2079 N N . LEU A 1 259 ? 20.039 -7.268 -22.617 1.00 97.56 259 LEU A N 1
ATOM 2080 C CA . LEU A 1 259 ? 19.284 -8.463 -23.008 1.00 97.56 259 LEU A CA 1
ATOM 2081 C C . LEU A 1 259 ? 20.091 -9.752 -22.800 1.00 97.56 259 LEU A C 1
ATOM 2083 O O . LEU A 1 259 ? 19.517 -10.742 -22.363 1.00 97.56 259 LEU A O 1
ATOM 2087 N N . ASN A 1 260 ? 21.409 -9.735 -23.017 1.00 97.31 260 ASN A N 1
ATOM 2088 C CA . ASN A 1 260 ? 22.265 -10.871 -22.667 1.00 97.31 260 ASN A CA 1
ATOM 2089 C C . ASN A 1 260 ? 22.275 -11.099 -21.147 1.00 97.31 260 ASN A C 1
ATOM 2091 O O . ASN A 1 260 ? 22.065 -12.220 -20.703 1.00 97.31 260 ASN A O 1
ATOM 2095 N N . ARG A 1 261 ? 22.406 -10.036 -20.335 1.00 96.69 261 ARG A N 1
ATOM 2096 C CA . ARG A 1 261 ? 22.317 -10.159 -18.869 1.00 96.69 261 ARG A CA 1
ATOM 2097 C C . ARG A 1 261 ? 20.936 -10.612 -18.386 1.00 96.69 261 ARG A C 1
ATOM 2099 O O . ARG A 1 261 ? 20.846 -11.288 -17.370 1.00 96.69 261 ARG A O 1
ATOM 2106 N N . TYR A 1 262 ? 19.862 -10.266 -19.089 1.00 96.31 262 TYR A N 1
ATOM 2107 C CA . TYR A 1 262 ? 18.543 -10.830 -18.807 1.00 96.31 262 TYR A CA 1
ATOM 2108 C C . TYR A 1 262 ? 18.531 -12.356 -18.998 1.00 96.31 262 TYR A C 1
ATOM 2110 O O . TYR A 1 262 ? 18.044 -13.051 -18.112 1.00 96.31 262 TYR A O 1
ATOM 2118 N N . LEU A 1 263 ? 19.120 -12.870 -20.086 1.00 95.94 263 LEU A N 1
ATOM 2119 C CA . LEU A 1 263 ? 19.255 -14.315 -20.307 1.00 95.94 263 LEU A CA 1
ATOM 2120 C C . LEU A 1 263 ? 20.120 -14.972 -19.220 1.00 95.94 263 LEU A C 1
ATOM 2122 O O . LEU A 1 263 ? 19.628 -15.888 -18.574 1.00 95.94 263 LEU A O 1
ATOM 2126 N N . ASP A 1 264 ? 21.310 -14.426 -18.911 1.00 95.44 264 ASP A N 1
ATOM 2127 C CA . ASP A 1 264 ? 22.173 -14.919 -17.814 1.00 95.44 264 ASP A CA 1
ATOM 2128 C C . ASP A 1 264 ? 21.388 -15.092 -16.490 1.00 95.44 264 ASP A C 1
ATOM 2130 O O . ASP A 1 264 ? 21.638 -16.006 -15.707 1.00 95.44 264 ASP A O 1
ATOM 2134 N N . VAL A 1 265 ? 20.464 -14.163 -16.209 1.00 92.50 265 VAL A N 1
ATOM 2135 C CA . VAL A 1 265 ? 19.642 -14.138 -14.991 1.00 92.50 265 VAL A CA 1
ATOM 2136 C C . VAL A 1 265 ? 18.500 -15.152 -15.049 1.00 92.50 265 VAL A C 1
ATOM 2138 O O . VAL A 1 265 ? 18.224 -15.785 -14.034 1.00 92.50 265 VAL A O 1
ATOM 2141 N N . VAL A 1 266 ? 17.835 -15.311 -16.197 1.00 93.31 266 VAL A N 1
ATOM 2142 C CA . VAL A 1 266 ? 16.772 -16.314 -16.378 1.00 93.31 266 VAL A CA 1
ATOM 2143 C C . VAL A 1 266 ? 17.353 -17.721 -16.283 1.00 93.31 266 VAL A C 1
ATOM 2145 O O . VAL A 1 266 ? 16.869 -18.504 -15.469 1.00 93.31 266 VAL A O 1
ATOM 2148 N N . ASP A 1 267 ? 18.436 -17.998 -17.011 1.00 93.81 267 ASP A N 1
ATOM 2149 C CA . ASP A 1 267 ? 19.122 -19.293 -17.002 1.00 93.81 267 ASP A CA 1
ATOM 2150 C C . ASP A 1 267 ? 19.544 -19.666 -15.567 1.00 93.81 267 ASP A C 1
ATOM 2152 O O . ASP A 1 267 ? 19.238 -20.753 -15.078 1.00 93.81 267 ASP A O 1
ATOM 2156 N N . ALA A 1 268 ? 20.136 -18.722 -14.821 1.00 91.56 268 ALA A N 1
ATOM 2157 C CA . ALA A 1 268 ? 20.508 -18.938 -13.423 1.00 91.56 268 ALA A CA 1
ATOM 2158 C C . ALA A 1 268 ? 19.303 -19.182 -12.487 1.00 91.56 268 ALA A C 1
ATOM 2160 O O . ALA A 1 268 ? 19.438 -19.921 -11.510 1.00 91.56 268 ALA A O 1
ATOM 2161 N N . ILE A 1 269 ? 18.136 -18.578 -12.748 1.00 89.06 269 ILE A N 1
ATOM 2162 C CA . ILE A 1 269 ? 16.904 -18.816 -11.972 1.00 89.06 269 ILE A CA 1
ATOM 2163 C C . ILE A 1 269 ? 16.329 -20.208 -12.266 1.00 89.06 269 ILE A C 1
ATOM 2165 O O . ILE A 1 269 ? 15.850 -20.862 -11.336 1.00 89.06 269 ILE A O 1
ATOM 2169 N N . GLU A 1 270 ? 16.380 -20.660 -13.522 1.00 88.56 270 GLU A N 1
ATOM 2170 C CA . GLU A 1 270 ? 15.935 -21.998 -13.929 1.00 88.56 270 GLU A CA 1
ATOM 2171 C C . GLU A 1 270 ? 16.862 -23.090 -13.368 1.00 88.56 270 GLU A C 1
ATOM 2173 O O . GLU A 1 270 ? 16.378 -24.049 -12.771 1.00 88.56 270 GLU A O 1
ATOM 2178 N N . GLU A 1 271 ? 18.186 -22.907 -13.419 1.00 86.81 271 GLU A N 1
ATOM 2179 C CA . GLU A 1 271 ? 19.158 -23.847 -12.829 1.00 86.81 271 GLU A CA 1
ATOM 2180 C C . GLU A 1 271 ? 19.015 -24.015 -11.301 1.00 86.81 271 GLU A C 1
ATOM 2182 O O . GLU A 1 271 ? 19.378 -25.061 -10.756 1.00 86.81 271 GLU A O 1
ATOM 2187 N N . HIS A 1 272 ? 18.485 -23.007 -10.596 1.00 73.94 272 HIS A N 1
ATOM 2188 C CA . HIS A 1 272 ? 18.310 -23.021 -9.136 1.00 73.94 272 HIS A CA 1
ATOM 2189 C C . HIS A 1 272 ? 16.877 -23.365 -8.668 1.00 73.94 272 HIS A C 1
ATOM 2191 O O . HIS A 1 272 ? 16.654 -23.465 -7.459 1.00 73.94 272 HIS A O 1
ATOM 2197 N N . ASN A 1 273 ? 15.923 -23.587 -9.583 1.00 55.94 273 ASN A N 1
ATOM 2198 C CA . ASN A 1 273 ? 14.582 -24.127 -9.299 1.00 55.94 273 ASN A CA 1
ATOM 2199 C C . ASN A 1 273 ? 14.353 -25.443 -10.079 1.00 55.94 273 ASN A C 1
ATOM 2201 O O . ASN A 1 273 ? 13.730 -25.408 -11.142 1.00 55.94 273 ASN A O 1
ATOM 2205 N N . PRO A 1 274 ? 14.843 -26.591 -9.569 1.00 47.09 274 PRO A N 1
ATOM 2206 C CA . PRO A 1 274 ? 14.615 -27.907 -10.176 1.00 47.09 274 PRO A CA 1
ATOM 2207 C C . PRO A 1 274 ? 13.170 -28.421 -10.028 1.00 47.09 274 PRO A C 1
ATOM 2209 O O . PRO A 1 274 ? 12.507 -28.074 -9.021 1.00 47.09 274 PRO A O 1
#

pLDDT: mean 88.79, std 9.83, range [47.09, 98.12]